Protein AF-A0A8S3CVS1-F1 (afdb_monomer)

Solvent-accessible surface area (backbone atoms only — not comparable to full-atom values): 12858 Å² total; per-residue (Å²): 130,65,73,95,36,37,48,69,73,61,44,51,56,53,47,55,49,27,74,74,75,31,77,58,47,58,55,33,50,54,48,28,56,49,59,76,42,38,70,71,45,70,75,47,91,48,69,68,63,34,53,52,46,60,51,54,54,34,52,65,59,80,60,60,67,61,44,51,45,38,37,70,57,71,46,62,90,61,81,51,70,67,58,54,51,53,52,50,53,52,51,50,52,54,51,50,52,54,51,49,40,53,49,53,48,49,52,57,40,53,54,51,51,51,57,46,53,54,58,48,65,75,54,88,63,101,60,97,62,68,41,82,55,39,60,34,75,47,77,89,56,31,31,42,36,37,34,20,39,98,55,34,19,39,37,30,43,31,35,66,88,78,71,44,76,44,79,49,96,53,78,39,88,36,21,56,65,43,54,44,63,80,53,95,49,36,38,39,37,36,27,67,82,53,43,51,45,63,38,37,67,84,72,76,44,76,82,77,78,93,72,79,80,97,75,90,80,75,75,58,55,85,111

InterPro domains:
  IPR000195 Rab-GAP-TBC domain [PF00566] (1-42)
  IPR000195 Rab-GAP-TBC domain [PS50086] (1-22)
  IPR035969 Rab-GAP-TBC domain superfamily [SSF47923] (2-75)
  IPR050302 Rab GTPase-activating TBC domain-containing protein [PTHR47219] (1-73)

Secondary structure (DSSP, 8-state):
--TTTS-HHHHHHHHHHHHHH-THHHHHHHHHHHHHTHHHHHT---HHHHHHHHHHHHHT---HHHHHHIIIIITPSPPPHHHHHHHHHHHHHHHHHHHHHHHHHHHHHHHHHHHHHHHHHTS---S---EEEEEEEETTTEEEEEEE-SS-EEEEEEETTTTEEEEEEEEESS-EEEEEEEETTEEEEEETTSPEEEEETTT-S-----SSSS-S-------

Mean predicted aligned error: 15.97 Å

Organism: NCBI:txid392030

Structure (mmCIF, N/CA/C/O backbone):
data_AF-A0A8S3CVS1-F1
#
_entry.id   AF-A0A8S3CVS1-F1
#
loop_
_atom_site.group_PDB
_atom_site.id
_atom_site.type_symbol
_atom_site.label_atom_id
_atom_site.label_alt_id
_atom_site.label_comp_id
_atom_site.label_asym_id
_atom_site.label_entity_id
_atom_site.label_seq_id
_atom_site.pdbx_PDB_ins_code
_atom_site.Cartn_x
_atom_site.Cartn_y
_atom_site.Cartn_z
_atom_site.occupancy
_atom_site.B_iso_or_equiv
_atom_site.auth_seq_id
_atom_site.auth_comp_id
_atom_site.auth_asym_id
_atom_site.auth_atom_id
_atom_site.pdbx_PDB_model_num
ATOM 1 N N . ILE A 1 1 ? -17.791 -3.947 10.674 1.00 73.62 1 ILE A N 1
ATOM 2 C CA . ILE A 1 1 ? -16.409 -3.715 11.175 1.00 73.62 1 ILE A CA 1
ATOM 3 C C . ILE A 1 1 ? -16.352 -4.260 12.603 1.00 73.62 1 ILE A C 1
ATOM 5 O O . ILE A 1 1 ? -17.307 -4.009 13.324 1.00 73.62 1 ILE A O 1
ATOM 9 N N . PHE A 1 2 ? -15.324 -5.041 12.968 1.00 77.88 2 PHE A N 1
ATOM 10 C CA . PHE A 1 2 ? -15.162 -5.748 14.262 1.00 77.88 2 PHE A CA 1
ATOM 11 C C . PHE A 1 2 ? -16.157 -6.883 14.607 1.00 77.88 2 PHE A C 1
ATOM 13 O O . PHE A 1 2 ? -16.029 -7.493 15.666 1.00 77.88 2 PHE A O 1
ATOM 20 N N . ILE A 1 3 ? -17.099 -7.219 13.719 1.00 76.62 3 ILE A N 1
ATOM 21 C CA . ILE A 1 3 ? -18.220 -8.131 14.025 1.00 76.62 3 ILE A CA 1
ATOM 22 C C . ILE A 1 3 ? -17.788 -9.560 14.392 1.00 76.62 3 ILE A C 1
ATOM 24 O O . ILE A 1 3 ? -18.372 -10.159 15.283 1.00 76.62 3 ILE A O 1
ATOM 28 N N . ASP A 1 4 ? -16.715 -10.061 13.775 1.00 79.31 4 ASP A N 1
ATOM 29 C CA . ASP A 1 4 ? -16.215 -11.427 14.003 1.00 79.31 4 ASP A CA 1
ATOM 30 C C . ASP A 1 4 ? -15.130 -11.504 15.089 1.00 79.31 4 ASP A C 1
ATOM 32 O O . ASP A 1 4 ? -14.558 -12.568 15.341 1.00 79.31 4 ASP A O 1
ATOM 36 N N . THR A 1 5 ? -14.772 -10.359 15.677 1.00 80.06 5 THR A N 1
ATOM 37 C CA . THR A 1 5 ? -13.580 -10.240 16.526 1.00 80.06 5 THR A CA 1
ATOM 38 C C . THR A 1 5 ? -13.888 -9.973 17.985 1.00 80.06 5 THR A C 1
ATOM 40 O O . THR A 1 5 ? -13.137 -10.462 18.809 1.00 80.06 5 THR A O 1
ATOM 43 N N . VAL A 1 6 ? -14.947 -9.231 18.319 1.00 84.69 6 VAL A N 1
ATOM 44 C CA . VAL A 1 6 ? -15.284 -8.868 19.709 1.00 84.69 6 VAL A CA 1
ATOM 45 C C . VAL A 1 6 ? -16.696 -9.334 20.072 1.00 84.69 6 VAL A C 1
ATOM 47 O O . VAL A 1 6 ? -17.526 -9.470 19.170 1.00 84.69 6 VAL A O 1
ATOM 50 N N . PRO A 1 7 ? -16.998 -9.556 21.366 1.00 86.88 7 PRO A N 1
ATOM 51 C CA . PRO A 1 7 ? -18.349 -9.876 21.820 1.00 86.88 7 PRO A CA 1
ATOM 52 C C . PRO A 1 7 ? -19.386 -8.841 21.362 1.00 86.88 7 PRO A C 1
ATOM 54 O O . PRO A 1 7 ? -19.088 -7.649 21.251 1.00 86.88 7 PRO A O 1
ATOM 57 N N . PHE A 1 8 ? -20.621 -9.291 21.125 1.00 87.31 8 PHE A N 1
ATOM 58 C CA . PHE A 1 8 ? -21.687 -8.457 20.555 1.00 87.31 8 PHE A CA 1
ATOM 59 C C . PHE A 1 8 ? -21.999 -7.209 21.398 1.00 87.31 8 PHE A C 1
ATOM 61 O O . PHE A 1 8 ? -22.183 -6.124 20.852 1.00 87.31 8 PHE A O 1
ATOM 68 N N . GLU A 1 9 ? -21.987 -7.325 22.726 1.00 87.50 9 GLU A N 1
ATOM 69 C CA . GLU A 1 9 ? -22.219 -6.186 23.624 1.00 87.50 9 GLU A CA 1
ATOM 70 C C . GLU A 1 9 ? -21.136 -5.107 23.481 1.00 87.50 9 GLU A C 1
ATOM 72 O O . GLU A 1 9 ? -21.437 -3.917 23.366 1.00 87.50 9 GLU A O 1
ATOM 77 N N . THR A 1 10 ? -19.865 -5.514 23.421 1.00 88.06 10 THR A N 1
ATOM 78 C CA . THR A 1 10 ? -18.731 -4.608 23.194 1.00 88.06 10 THR A CA 1
ATOM 79 C C . THR A 1 10 ? -18.803 -3.974 21.809 1.00 88.06 10 THR A C 1
ATOM 81 O O . THR A 1 10 ? -18.526 -2.784 21.653 1.00 88.06 10 THR A O 1
ATOM 84 N N . LEU A 1 11 ? -19.197 -4.759 20.802 1.00 90.19 11 LEU A N 1
ATOM 85 C CA . LEU A 1 11 ? -19.363 -4.295 19.431 1.00 90.19 11 LEU A CA 1
ATOM 86 C C . LEU A 1 11 ? -20.365 -3.140 19.348 1.00 90.19 11 LEU A C 1
ATOM 88 O O . LEU A 1 11 ? -20.046 -2.125 18.729 1.00 90.19 11 LEU A O 1
ATOM 92 N N . LEU A 1 12 ? -21.536 -3.277 19.981 1.00 90.69 12 LEU A N 1
ATOM 93 C CA . LEU A 1 12 ? -22.570 -2.238 19.984 1.00 90.69 12 LEU A CA 1
ATOM 94 C C . LEU A 1 12 ? -22.058 -0.933 20.602 1.00 90.69 12 LEU A C 1
ATOM 96 O O . LEU A 1 12 ? -22.180 0.116 19.977 1.00 90.69 12 LEU A O 1
ATOM 100 N N . ARG A 1 13 ? -21.370 -0.996 21.751 1.00 90.00 13 ARG A N 1
ATOM 101 C CA . ARG A 1 13 ? -20.795 0.206 22.382 1.00 90.00 13 ARG A CA 1
ATOM 102 C C . ARG A 1 13 ? -19.745 0.888 21.496 1.00 90.00 13 ARG A C 1
ATOM 104 O O . ARG A 1 13 ? -19.703 2.113 21.402 1.00 90.00 13 ARG A O 1
ATOM 111 N N . ILE A 1 14 ? -18.892 0.110 20.821 1.00 91.25 14 ILE A N 1
ATOM 112 C CA . ILE A 1 14 ? -17.918 0.654 19.856 1.00 91.25 14 ILE A CA 1
ATOM 113 C C . ILE A 1 14 ? -18.647 1.338 18.694 1.00 91.25 14 ILE A C 1
ATOM 115 O O . ILE A 1 14 ? -18.205 2.388 18.217 1.00 91.25 14 ILE A O 1
ATOM 119 N N . TRP A 1 15 ? -19.744 0.744 18.224 1.00 92.50 15 TRP A N 1
ATOM 120 C CA . TRP A 1 15 ? -20.547 1.283 17.132 1.00 92.50 15 TRP A CA 1
ATOM 121 C C . TRP A 1 15 ? -21.256 2.579 17.515 1.00 92.50 15 TRP A C 1
ATOM 123 O O . TRP A 1 15 ? -21.230 3.506 16.710 1.00 92.50 15 TRP A O 1
ATOM 133 N N . ASP A 1 16 ? -21.780 2.697 18.733 1.00 93.69 16 ASP A N 1
ATOM 134 C CA . ASP A 1 16 ? -22.371 3.945 19.229 1.00 93.69 16 ASP A CA 1
ATOM 135 C C . ASP A 1 16 ? -21.350 5.091 19.183 1.00 93.69 16 ASP A C 1
ATOM 137 O O . ASP A 1 16 ? -21.608 6.158 18.617 1.00 93.69 16 ASP A O 1
ATOM 141 N N . CYS A 1 17 ? -20.129 4.846 19.672 1.00 92.06 17 CYS A N 1
ATOM 142 C CA . CYS A 1 17 ? -19.042 5.820 19.581 1.00 92.06 17 CYS A CA 1
ATOM 143 C C . CYS A 1 17 ? -18.648 6.118 18.125 1.00 92.06 17 CYS A C 1
ATOM 145 O O . CYS A 1 17 ? -18.385 7.269 17.774 1.00 92.06 17 CYS A O 1
ATOM 147 N N . PHE A 1 18 ? -18.590 5.097 17.267 1.00 92.56 18 PHE A N 1
ATOM 148 C CA . PHE A 1 18 ? -18.252 5.255 15.852 1.00 92.56 18 PHE A CA 1
ATOM 149 C C . PHE A 1 18 ? -19.292 6.089 15.096 1.00 92.56 18 PHE A C 1
ATOM 151 O O . PHE A 1 18 ? -18.906 6.922 14.276 1.00 92.56 18 PHE A O 1
ATOM 158 N N . LEU A 1 19 ? -20.583 5.907 15.373 1.00 92.00 19 LEU A N 1
ATOM 159 C CA . LEU A 1 19 ? -21.654 6.686 14.752 1.00 92.00 19 LEU A CA 1
ATOM 160 C C . LEU A 1 19 ? -21.631 8.152 15.208 1.00 92.00 19 LEU A C 1
ATOM 162 O O . LEU A 1 19 ? -21.907 9.037 14.400 1.00 92.00 19 LEU A O 1
ATOM 166 N N . LEU A 1 20 ? -21.236 8.417 16.457 1.00 91.25 20 LEU A N 1
ATOM 167 C CA . LEU A 1 20 ? -21.134 9.772 17.004 1.00 91.25 20 LEU A CA 1
ATOM 168 C C . LEU A 1 20 ? -19.880 10.528 16.524 1.00 91.25 20 LEU A C 1
ATOM 170 O O . LEU A 1 20 ? -19.964 11.656 16.041 1.00 91.25 20 LEU A O 1
ATOM 174 N N . GLU A 1 21 ? -18.695 9.931 16.668 1.00 88.00 21 GLU A N 1
ATOM 175 C CA . GLU A 1 21 ? -17.409 10.605 16.424 1.00 88.00 21 GLU A CA 1
ATOM 176 C C . GLU A 1 21 ? -16.785 10.301 15.047 1.00 88.00 21 GLU A C 1
ATOM 178 O O . GLU A 1 21 ? -15.870 11.009 14.598 1.00 88.00 21 GLU A O 1
ATOM 183 N N . GLY A 1 22 ? -17.254 9.250 14.370 1.00 89.25 22 GLY A N 1
ATOM 184 C CA . GLY A 1 22 ? -16.800 8.805 13.055 1.00 89.25 22 GLY A CA 1
ATOM 185 C C . GLY A 1 22 ? -15.651 7.787 13.070 1.00 89.25 22 GLY A C 1
ATOM 186 O O . GLY A 1 22 ? -15.278 7.194 14.081 1.00 89.25 22 GLY A O 1
ATOM 187 N N . SER A 1 23 ? -15.027 7.601 11.903 1.00 88.81 23 SER A N 1
ATOM 188 C CA . SER A 1 23 ? -14.057 6.523 11.630 1.00 88.81 23 SER A CA 1
ATOM 189 C C . SER A 1 23 ? -12.775 6.533 12.460 1.00 88.81 23 SER A C 1
ATOM 191 O O . SER A 1 23 ? -12.143 5.486 12.592 1.00 88.81 23 SER A O 1
ATOM 193 N N . LYS A 1 24 ? -12.403 7.663 13.074 1.00 89.44 24 LYS A N 1
ATOM 194 C CA . LYS A 1 24 ? -11.247 7.739 13.986 1.00 89.44 24 LYS A CA 1
ATOM 195 C C . LYS A 1 24 ? -11.392 6.808 15.198 1.00 89.44 24 LYS A C 1
ATOM 197 O O . LYS A 1 24 ? -10.391 6.316 15.709 1.00 89.44 24 LYS A O 1
ATOM 202 N N . VAL A 1 25 ? -12.628 6.534 15.621 1.00 91.19 25 VAL A N 1
ATOM 203 C CA . VAL A 1 25 ? -12.937 5.668 16.766 1.00 91.19 25 VAL A CA 1
ATOM 204 C C . VAL A 1 25 ? -12.482 4.234 16.523 1.00 91.19 25 VAL A C 1
ATOM 206 O O . VAL A 1 25 ? -11.922 3.604 17.413 1.00 91.19 25 VAL A O 1
ATOM 209 N N . LEU A 1 26 ? -12.625 3.740 15.293 1.00 90.56 26 LEU A N 1
ATOM 210 C CA . LEU A 1 26 ? -12.199 2.387 14.936 1.00 90.56 26 LEU A CA 1
ATOM 211 C C . LEU A 1 26 ? -10.687 2.210 15.109 1.00 90.56 26 LEU A C 1
ATOM 213 O O . LEU A 1 26 ? -10.238 1.178 15.599 1.00 90.56 26 LEU A O 1
ATOM 217 N N . PHE A 1 27 ? -9.905 3.234 14.753 1.00 90.19 27 PHE A N 1
ATOM 218 C CA . PHE A 1 27 ? -8.457 3.228 14.959 1.00 90.19 27 PHE A CA 1
ATOM 219 C C . PHE A 1 27 ? -8.086 3.324 16.441 1.00 90.19 27 PHE A C 1
ATOM 221 O O . PHE A 1 27 ? -7.145 2.651 16.856 1.00 90.19 27 PHE A O 1
ATOM 228 N N . ARG A 1 28 ? -8.822 4.118 17.237 1.00 91.00 28 ARG A N 1
ATOM 229 C CA . ARG A 1 28 ? -8.620 4.188 18.694 1.00 91.00 28 ARG A CA 1
ATOM 230 C C . ARG A 1 28 ? -8.785 2.815 19.328 1.00 91.00 28 ARG A C 1
ATOM 232 O O . ARG A 1 28 ? -7.854 2.334 19.956 1.00 91.00 28 ARG A O 1
ATOM 239 N N . PHE A 1 29 ? -9.920 2.158 19.095 1.00 91.00 29 PHE A N 1
ATOM 240 C CA . PHE A 1 29 ? -10.182 0.841 19.675 1.00 91.00 29 PHE A CA 1
ATOM 241 C C . PHE A 1 29 ? -9.227 -0.237 19.162 1.00 91.00 29 PHE A C 1
ATOM 243 O O . PHE A 1 29 ? -8.761 -1.050 19.956 1.00 91.00 29 PHE A O 1
ATOM 250 N N . ALA A 1 30 ? -8.867 -0.217 17.873 1.00 90.69 30 ALA A N 1
ATOM 251 C CA . ALA A 1 30 ? -7.839 -1.115 17.346 1.00 90.69 30 ALA A CA 1
ATOM 252 C C . ALA A 1 30 ? -6.511 -0.964 18.105 1.00 90.69 30 ALA A C 1
ATOM 254 O O . ALA A 1 30 ? -5.884 -1.958 18.466 1.00 90.69 30 ALA A O 1
ATOM 255 N N . LEU A 1 31 ? -6.091 0.277 18.367 1.00 91.19 31 LEU A N 1
ATOM 256 C CA . LEU A 1 31 ? -4.849 0.559 19.075 1.00 91.19 31 LEU A CA 1
ATOM 257 C C . LEU A 1 31 ? -4.937 0.178 20.556 1.00 91.19 31 LEU A C 1
ATOM 259 O O . LEU A 1 31 ? -4.002 -0.427 21.070 1.00 91.19 31 LEU A O 1
ATOM 263 N N . SER A 1 32 ? -6.062 0.445 21.222 1.00 91.44 32 SER A N 1
ATOM 264 C CA . SER A 1 32 ? -6.284 0.026 22.610 1.00 91.44 32 SER A CA 1
ATOM 265 C C . SER A 1 32 ? -6.189 -1.489 22.772 1.00 91.44 32 SER A C 1
ATOM 267 O O . SER A 1 32 ? -5.504 -1.965 23.671 1.00 91.44 32 SER A O 1
ATOM 269 N N . ILE A 1 33 ? -6.796 -2.259 21.861 1.00 88.94 33 ILE A N 1
ATOM 270 C CA . ILE A 1 33 ? -6.693 -3.727 21.841 1.00 88.94 33 ILE A CA 1
ATOM 271 C C . ILE A 1 33 ? -5.230 -4.175 21.726 1.00 88.94 33 ILE A C 1
ATOM 273 O O . ILE A 1 33 ? -4.813 -5.120 22.400 1.00 88.94 33 ILE A O 1
ATOM 277 N N . LEU A 1 34 ? -4.439 -3.513 20.876 1.00 89.50 34 LEU A N 1
ATOM 278 C CA . LEU A 1 34 ? -3.017 -3.822 20.720 1.00 89.50 34 LEU A CA 1
ATOM 279 C C . LEU A 1 34 ? -2.209 -3.469 21.972 1.00 89.50 34 LEU A C 1
ATOM 281 O O . LEU A 1 34 ? -1.308 -4.219 22.333 1.00 89.50 34 LEU A O 1
ATOM 285 N N . ILE A 1 35 ? -2.536 -2.361 22.640 1.00 89.56 35 ILE A N 1
ATOM 286 C CA . ILE A 1 35 ? -1.871 -1.928 23.874 1.00 89.56 35 ILE A CA 1
ATOM 287 C C . ILE A 1 35 ? -2.144 -2.913 25.010 1.00 89.56 35 ILE A C 1
ATOM 289 O O . ILE A 1 35 ? -1.196 -3.343 25.662 1.00 89.56 35 ILE A O 1
ATOM 293 N N . ILE A 1 36 ? -3.400 -3.331 25.195 1.00 87.94 36 ILE A N 1
ATOM 294 C CA . ILE A 1 36 ? -3.784 -4.322 26.215 1.00 87.94 36 ILE A CA 1
ATOM 295 C C . ILE A 1 36 ? -2.995 -5.623 26.032 1.00 87.94 36 ILE A C 1
ATOM 297 O O . ILE A 1 36 ? -2.529 -6.220 26.996 1.00 87.94 36 ILE A O 1
ATOM 301 N N . ASN A 1 37 ? -2.802 -6.050 24.784 1.00 87.19 37 ASN A N 1
ATOM 302 C CA . ASN A 1 37 ? -2.125 -7.306 24.468 1.00 87.19 37 ASN A CA 1
ATOM 303 C C . ASN A 1 37 ? -0.622 -7.153 24.207 1.00 87.19 37 ASN A C 1
ATOM 305 O O . ASN A 1 37 ? 0.018 -8.114 23.777 1.00 87.19 37 ASN A O 1
ATOM 309 N N . ARG A 1 38 ? -0.047 -5.969 24.441 1.00 88.94 38 ARG A N 1
ATOM 310 C CA . ARG A 1 38 ? 1.317 -5.626 24.024 1.00 88.94 38 ARG A CA 1
ATOM 311 C C . ARG A 1 38 ? 2.352 -6.622 24.528 1.00 88.94 38 ARG A C 1
ATOM 313 O O . ARG A 1 38 ? 3.148 -7.110 23.733 1.00 88.94 38 ARG A O 1
ATOM 320 N N . GLU A 1 39 ? 2.344 -6.927 25.822 1.00 88.38 39 GLU A N 1
ATOM 321 C CA . GLU A 1 39 ? 3.330 -7.831 26.428 1.00 88.38 39 GLU A CA 1
ATOM 322 C C . GLU A 1 39 ? 3.248 -9.229 25.826 1.00 88.38 39 GLU A C 1
ATOM 324 O O . GLU A 1 39 ? 4.253 -9.802 25.417 1.00 88.38 39 GLU A O 1
ATOM 329 N N . SER A 1 40 ? 2.028 -9.737 25.675 1.00 85.62 40 SER A N 1
ATOM 330 C CA . SER A 1 40 ? 1.787 -11.039 25.072 1.00 85.62 40 SER A CA 1
ATOM 331 C C . SER A 1 40 ? 2.206 -11.062 23.595 1.00 85.62 40 SER A C 1
ATOM 333 O O . SER A 1 40 ? 2.599 -12.099 23.076 1.00 85.62 40 SER A O 1
ATOM 335 N N . ILE A 1 41 ? 2.071 -9.957 22.851 1.00 88.19 41 ILE A N 1
ATOM 336 C CA . ILE A 1 41 ? 2.484 -9.898 21.436 1.00 88.19 41 ILE A CA 1
ATOM 337 C C . ILE A 1 41 ? 4.012 -9.877 21.338 1.00 88.19 41 ILE A C 1
ATOM 339 O O . ILE A 1 41 ? 4.576 -10.559 20.488 1.00 88.19 41 ILE A O 1
ATOM 343 N N . LEU A 1 42 ? 4.679 -9.132 22.225 1.00 89.00 42 LEU A N 1
ATOM 344 C CA . LEU A 1 42 ? 6.136 -8.990 22.242 1.00 89.00 42 LEU A CA 1
ATOM 345 C C . LEU A 1 42 ? 6.874 -10.284 22.601 1.00 89.00 42 LEU A C 1
ATOM 347 O O . LEU A 1 42 ? 8.024 -10.449 22.204 1.00 89.00 42 LEU A O 1
ATOM 351 N N . THR A 1 43 ? 6.238 -11.211 23.319 1.00 90.44 43 THR A N 1
ATOM 352 C CA . THR A 1 43 ? 6.840 -12.518 23.627 1.00 90.44 43 THR A CA 1
ATOM 353 C C . THR A 1 43 ? 6.859 -13.474 22.434 1.00 90.44 43 THR A C 1
ATOM 355 O O . THR A 1 43 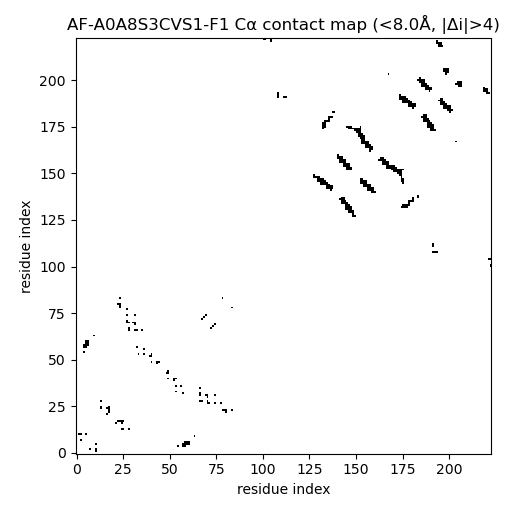? 7.537 -14.500 22.487 1.00 90.44 43 THR A O 1
ATOM 358 N N . LYS A 1 44 ? 6.151 -13.165 21.340 1.00 88.38 44 LYS A N 1
ATOM 359 C CA . LYS A 1 44 ? 6.078 -14.017 20.149 1.00 88.38 44 LYS A CA 1
ATOM 360 C C . LYS A 1 44 ? 7.044 -13.556 19.063 1.00 88.38 44 LYS A C 1
ATOM 362 O O . LYS A 1 44 ? 7.048 -12.396 18.675 1.00 88.38 44 LYS A O 1
ATOM 367 N N . SER A 1 45 ? 7.811 -14.495 18.510 1.00 85.38 45 SER A N 1
ATOM 368 C CA . SER A 1 45 ? 8.749 -14.238 17.407 1.00 85.38 45 SER A CA 1
ATOM 369 C C . SER A 1 45 ? 8.122 -14.399 16.017 1.00 85.38 45 SER A C 1
ATOM 371 O O . SER A 1 45 ? 8.566 -13.766 15.062 1.00 85.38 45 SER A O 1
ATOM 373 N N . ASP A 1 46 ? 7.082 -15.226 15.891 1.00 91.19 46 ASP A N 1
ATOM 374 C CA . ASP A 1 46 ? 6.471 -15.572 14.608 1.00 91.19 46 ASP A CA 1
ATOM 375 C C . ASP A 1 46 ? 5.195 -14.762 14.308 1.00 91.19 46 ASP A C 1
ATOM 377 O O . ASP A 1 46 ? 4.305 -14.598 15.147 1.00 91.19 46 ASP A O 1
ATOM 381 N N . THR A 1 47 ? 5.086 -14.296 13.062 1.00 88.81 47 THR A N 1
ATOM 382 C CA . THR A 1 47 ? 3.974 -13.481 12.549 1.00 88.81 47 THR A CA 1
ATOM 383 C C . THR A 1 47 ? 2.627 -14.194 12.597 1.00 88.81 47 THR A C 1
ATOM 385 O O . THR A 1 47 ? 1.620 -13.573 12.947 1.00 88.81 47 THR A O 1
ATOM 388 N N . ILE A 1 48 ? 2.592 -15.499 12.313 1.00 91.31 48 ILE A N 1
ATOM 389 C CA . ILE A 1 48 ? 1.353 -16.288 12.348 1.00 91.31 48 ILE A CA 1
ATOM 390 C C . ILE A 1 48 ? 0.878 -16.404 13.797 1.00 91.31 48 ILE A C 1
ATOM 392 O O . ILE A 1 48 ? -0.291 -16.155 14.111 1.00 91.31 48 ILE A O 1
ATOM 396 N N . SER A 1 49 ? 1.810 -16.712 14.696 1.00 88.62 49 SER A N 1
ATOM 397 C CA . SER A 1 49 ? 1.559 -16.831 16.131 1.00 88.62 49 SER A CA 1
ATOM 398 C C . SER A 1 49 ? 1.099 -15.512 16.769 1.00 88.62 49 SER A C 1
ATOM 400 O O . SER A 1 49 ? 0.195 -15.529 17.616 1.00 88.62 49 SER A O 1
ATOM 402 N N . MET A 1 50 ? 1.680 -14.377 16.358 1.00 88.81 50 MET A N 1
ATOM 403 C CA . MET A 1 50 ? 1.253 -13.030 16.762 1.00 88.81 50 MET A CA 1
ATOM 404 C C . MET A 1 50 ? -0.180 -12.738 16.301 1.00 88.81 50 MET A C 1
ATOM 406 O O . MET A 1 50 ? -1.031 -12.362 17.107 1.00 88.81 50 MET A O 1
ATOM 410 N N . MET A 1 51 ? -0.475 -12.975 15.018 1.00 87.44 51 MET A N 1
ATOM 411 C CA . MET A 1 51 ? -1.800 -12.737 14.437 1.00 87.44 51 MET A CA 1
ATOM 412 C C . MET A 1 51 ? -2.886 -13.571 15.128 1.00 87.44 51 MET A C 1
ATOM 414 O O . MET A 1 51 ? -3.971 -13.064 15.415 1.00 87.44 51 MET A O 1
ATOM 418 N N . LYS A 1 52 ? -2.596 -14.847 15.412 1.00 87.56 52 LYS A N 1
ATOM 419 C CA . LYS A 1 52 ? -3.517 -15.737 16.128 1.00 87.56 52 LYS A CA 1
ATOM 420 C C . LYS A 1 52 ? -3.828 -15.201 17.522 1.00 87.56 52 LYS A C 1
ATOM 422 O O . LYS A 1 52 ? -4.989 -15.142 17.901 1.00 87.56 52 LYS A O 1
ATOM 427 N N . GLN A 1 53 ? -2.814 -14.722 18.239 1.00 86.44 53 GLN A N 1
ATOM 428 C CA . GLN A 1 53 ? -3.022 -14.152 19.565 1.00 86.44 53 GLN A CA 1
ATOM 429 C C . GLN A 1 53 ? -3.934 -12.938 19.559 1.00 86.44 53 GLN A C 1
ATOM 431 O O . GLN A 1 53 ? -4.840 -12.859 20.371 1.00 86.44 53 GLN A O 1
ATOM 436 N N . ILE A 1 54 ? -3.704 -12.000 18.638 1.00 87.06 54 ILE A N 1
ATOM 437 C CA . ILE A 1 54 ? -4.516 -10.785 18.546 1.00 87.06 54 ILE A CA 1
ATOM 438 C C . ILE A 1 54 ? -5.985 -11.163 18.299 1.00 87.06 54 ILE A C 1
ATOM 440 O O . ILE A 1 54 ? -6.892 -10.572 18.885 1.00 87.06 54 ILE A O 1
ATOM 444 N N . LYS A 1 55 ? -6.230 -12.189 17.474 1.00 85.62 55 LYS A N 1
ATOM 445 C CA . LYS A 1 55 ? -7.579 -12.720 17.228 1.00 85.62 55 LYS A CA 1
ATOM 446 C C . LYS A 1 55 ? -8.186 -13.399 18.457 1.00 85.62 55 LYS A C 1
ATOM 448 O O . LYS A 1 55 ? -9.364 -13.202 18.728 1.00 85.62 55 LYS A O 1
ATOM 453 N N . ASP A 1 56 ? -7.411 -14.180 19.197 1.00 83.69 56 ASP A N 1
ATOM 454 C CA . ASP A 1 56 ? -7.911 -14.890 20.379 1.00 83.69 56 ASP A CA 1
ATOM 455 C C . ASP A 1 56 ? -8.193 -13.912 21.536 1.00 83.69 56 ASP A C 1
ATOM 457 O O . ASP A 1 56 ? -9.235 -13.994 22.187 1.00 83.69 56 ASP A O 1
ATOM 461 N N . SER A 1 57 ? -7.324 -12.918 21.729 1.00 78.94 57 SER A N 1
ATOM 462 C CA . SER A 1 57 ? -7.482 -11.867 22.737 1.00 78.94 57 SER A CA 1
ATOM 463 C C . SER A 1 57 ? -8.676 -10.949 22.482 1.00 78.94 57 SER A C 1
ATOM 465 O O . SER A 1 57 ? -9.259 -10.425 23.425 1.00 78.94 57 SER A O 1
ATOM 467 N N . THR A 1 58 ? -9.046 -10.726 21.219 1.00 82.19 58 THR A N 1
ATOM 468 C CA . THR A 1 58 ? -10.223 -9.907 20.890 1.00 82.19 58 THR A CA 1
ATOM 469 C C . THR A 1 58 ? -11.530 -10.639 21.164 1.00 82.19 58 THR A C 1
ATOM 471 O O . THR A 1 58 ? -12.484 -10.016 21.627 1.00 82.19 58 THR A O 1
ATOM 474 N N . LYS A 1 59 ? -11.571 -11.960 20.959 1.00 79.31 59 LYS A N 1
ATOM 475 C CA . LYS A 1 59 ? -12.769 -12.771 21.229 1.00 79.31 59 LYS A CA 1
ATOM 476 C C . LYS A 1 59 ? -13.070 -12.886 22.718 1.00 79.31 59 LYS A C 1
ATOM 478 O O . LYS A 1 59 ? -14.229 -12.844 23.111 1.0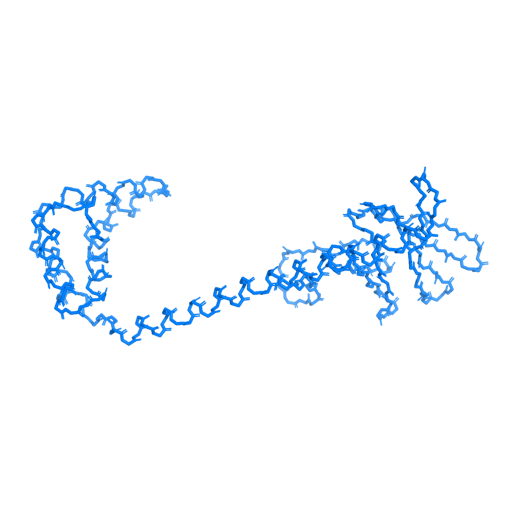0 79.31 59 LYS A O 1
ATOM 483 N N . ASN A 1 60 ? -12.023 -12.987 23.532 1.00 70.19 60 ASN A N 1
ATOM 484 C CA . ASN A 1 60 ? -12.118 -13.115 24.984 1.00 70.19 60 ASN A CA 1
ATOM 485 C C . ASN A 1 60 ? -11.948 -11.762 25.687 1.00 70.19 60 ASN A C 1
ATOM 487 O O . ASN A 1 60 ? -11.304 -11.682 26.734 1.00 70.19 60 ASN A O 1
ATOM 491 N N . LEU A 1 61 ? -12.467 -10.681 25.101 1.00 72.62 61 LEU A N 1
ATOM 492 C CA . LEU A 1 61 ? -12.322 -9.348 25.675 1.00 72.62 61 LEU A CA 1
ATOM 493 C C . LEU A 1 61 ? -13.241 -9.192 26.899 1.00 72.62 61 LEU A C 1
ATOM 495 O O . LEU A 1 61 ? -14.384 -8.762 26.783 1.00 72.62 61 LEU A O 1
ATOM 499 N N . ILE A 1 62 ? -12.737 -9.593 28.066 1.00 62.31 62 ILE A N 1
ATOM 500 C CA . ILE A 1 62 ? -13.493 -9.609 29.329 1.00 62.31 62 ILE A CA 1
ATOM 501 C C . ILE A 1 62 ? -13.591 -8.201 29.938 1.00 62.31 62 ILE A C 1
ATOM 503 O O . ILE A 1 62 ? -14.588 -7.872 30.573 1.00 62.31 62 ILE A O 1
ATOM 507 N N . ASP A 1 63 ? -12.588 -7.348 29.712 1.00 79.00 63 ASP A N 1
ATOM 508 C CA . ASP A 1 63 ? -12.490 -6.032 30.350 1.00 79.00 63 ASP A CA 1
ATOM 509 C C . ASP A 1 63 ? -12.798 -4.886 29.372 1.00 79.00 63 ASP A C 1
ATOM 511 O O . ASP A 1 63 ? -11.917 -4.229 28.806 1.00 79.00 63 ASP A O 1
ATOM 515 N N . VAL A 1 64 ? -14.095 -4.683 29.134 1.00 83.81 64 VAL A N 1
ATOM 516 C CA . VAL A 1 64 ? -14.607 -3.603 28.278 1.00 83.81 64 VAL A CA 1
ATOM 517 C C . VAL A 1 64 ? -14.312 -2.230 28.887 1.00 83.81 64 VAL A C 1
ATOM 519 O O . VAL A 1 64 ? -13.977 -1.303 28.157 1.00 83.81 64 VAL A O 1
ATOM 522 N N . GLU A 1 65 ? -14.384 -2.084 30.207 1.00 86.31 65 GLU A N 1
ATOM 523 C CA . GLU A 1 65 ? -14.183 -0.790 30.868 1.00 86.31 65 GLU A CA 1
ATOM 524 C C . GLU A 1 65 ? -12.734 -0.306 30.713 1.00 86.31 65 GLU A C 1
ATOM 526 O O . GLU A 1 65 ? -12.494 0.840 30.320 1.00 86.31 65 GLU A O 1
ATOM 531 N N . ASN A 1 66 ? -11.754 -1.197 30.893 1.00 88.56 66 ASN A N 1
ATOM 532 C CA . ASN A 1 66 ? -10.352 -0.868 30.640 1.00 88.56 66 ASN A CA 1
ATOM 533 C C . ASN A 1 66 ? -10.079 -0.558 29.158 1.00 88.56 66 ASN A C 1
ATOM 535 O O . ASN A 1 66 ? -9.315 0.357 28.843 1.00 88.56 66 ASN A O 1
ATOM 539 N N . LEU A 1 67 ? -10.750 -1.251 28.226 1.00 89.31 67 LEU A N 1
ATOM 540 C CA . LEU A 1 67 ? -10.652 -0.932 26.798 1.00 89.31 67 LEU A CA 1
ATOM 541 C C . LEU A 1 67 ? -11.068 0.518 26.513 1.00 89.31 67 LEU A C 1
ATOM 543 O O . LEU A 1 67 ? -10.366 1.227 25.784 1.00 89.31 67 LEU A O 1
ATOM 547 N N . PHE A 1 68 ? -12.198 0.957 27.069 1.00 90.31 68 PHE A N 1
ATOM 548 C CA . PHE A 1 68 ? -12.711 2.313 26.874 1.00 90.31 68 PHE A CA 1
ATOM 549 C C . PHE A 1 68 ? -11.823 3.359 27.545 1.00 90.31 68 PHE A C 1
ATOM 551 O O . PHE A 1 68 ? -11.541 4.393 26.933 1.00 90.31 68 PHE A O 1
ATOM 558 N N . LYS A 1 69 ? -11.311 3.058 28.742 1.00 91.81 69 LYS A N 1
ATOM 559 C CA . LYS A 1 69 ? -10.350 3.911 29.442 1.00 91.81 69 LYS A CA 1
ATOM 560 C C . LYS A 1 69 ? -9.112 4.175 28.584 1.00 91.81 69 LYS A C 1
ATOM 562 O O . LYS A 1 69 ? -8.816 5.327 28.272 1.00 91.81 69 LYS A O 1
ATOM 567 N N . ILE A 1 70 ? -8.466 3.125 28.078 1.00 90.56 70 ILE A N 1
ATOM 568 C CA . ILE A 1 70 ? -7.288 3.271 27.210 1.00 90.56 70 ILE A CA 1
ATOM 569 C C . ILE A 1 70 ? -7.656 4.017 25.916 1.00 90.56 70 ILE A C 1
ATOM 571 O O . ILE A 1 70 ? -6.922 4.894 25.456 1.00 90.56 70 ILE A O 1
ATOM 575 N N . ALA A 1 71 ? -8.820 3.710 25.327 1.00 90.44 71 ALA A N 1
ATOM 576 C CA . ALA A 1 71 ? -9.277 4.317 24.074 1.00 90.44 71 ALA A CA 1
ATOM 577 C C . ALA A 1 71 ? -9.503 5.831 24.160 1.00 90.44 71 ALA A C 1
ATOM 579 O O . ALA A 1 71 ? -9.184 6.557 23.207 1.00 90.44 71 ALA A O 1
ATOM 580 N N . PHE A 1 72 ? -10.067 6.315 25.266 1.00 89.06 72 PHE A N 1
ATOM 581 C CA . PHE A 1 72 ? -10.499 7.706 25.402 1.00 89.06 72 PHE A CA 1
ATOM 582 C C . PHE A 1 72 ? -9.635 8.549 26.335 1.00 89.06 72 PHE A C 1
ATOM 584 O O . PHE A 1 72 ? -9.608 9.767 26.147 1.00 89.06 72 PHE A O 1
ATOM 591 N N . GLU A 1 73 ? -8.918 7.957 27.283 1.00 88.94 73 GLU A N 1
ATOM 592 C CA . GLU A 1 73 ? -8.072 8.669 28.245 1.00 88.94 73 GLU A CA 1
ATOM 593 C C . GLU A 1 73 ? -6.596 8.554 27.862 1.00 88.94 73 GLU A C 1
ATOM 595 O O . GLU A 1 73 ? -5.995 9.566 27.496 1.00 88.94 73 GLU A O 1
ATOM 600 N N . ASP A 1 74 ? -6.047 7.338 27.835 1.00 87.81 74 ASP A N 1
ATOM 601 C CA . ASP A 1 74 ? -4.596 7.119 27.705 1.00 87.81 74 ASP A CA 1
ATOM 602 C C . ASP A 1 74 ? -4.050 7.449 26.308 1.00 87.81 74 ASP A C 1
ATOM 604 O O . ASP A 1 74 ? -2.900 7.851 26.146 1.00 87.81 74 ASP A O 1
ATOM 608 N N . LEU A 1 75 ? -4.881 7.318 25.272 1.00 86.06 75 LEU A N 1
ATOM 609 C CA . LEU A 1 75 ? -4.503 7.582 23.879 1.00 86.06 75 LEU A CA 1
ATOM 610 C C . LEU A 1 75 ? -4.601 9.060 23.457 1.00 86.06 75 LEU A C 1
ATOM 612 O O . LEU A 1 75 ? -4.556 9.364 22.261 1.00 86.06 75 LEU A O 1
ATOM 616 N N . LYS A 1 76 ? -4.776 10.002 24.393 1.00 83.38 76 LYS A N 1
ATOM 617 C CA . LYS A 1 76 ? -4.831 11.441 24.083 1.00 83.38 76 LYS A CA 1
ATOM 618 C C . LYS A 1 76 ? -3.421 12.067 24.053 1.00 83.38 76 LYS A C 1
ATOM 620 O O . LYS A 1 76 ? -2.658 11.859 24.988 1.00 83.38 76 LYS A O 1
ATOM 625 N N . PRO A 1 77 ? -3.094 12.911 23.050 1.00 81.38 77 PRO A N 1
ATOM 626 C CA . PRO A 1 77 ? -3.904 13.292 21.890 1.00 81.38 77 PRO A CA 1
ATOM 627 C C . PRO A 1 77 ? -3.886 12.224 20.781 1.00 81.38 77 PRO A C 1
ATOM 629 O O . PRO A 1 77 ? -2.838 11.728 20.382 1.00 81.38 77 PRO A O 1
ATOM 632 N N . PHE A 1 78 ? -5.064 11.922 20.228 1.00 83.44 78 PHE A N 1
ATOM 633 C CA . PHE A 1 78 ? -5.214 11.005 19.092 1.00 83.44 78 PHE A CA 1
ATOM 6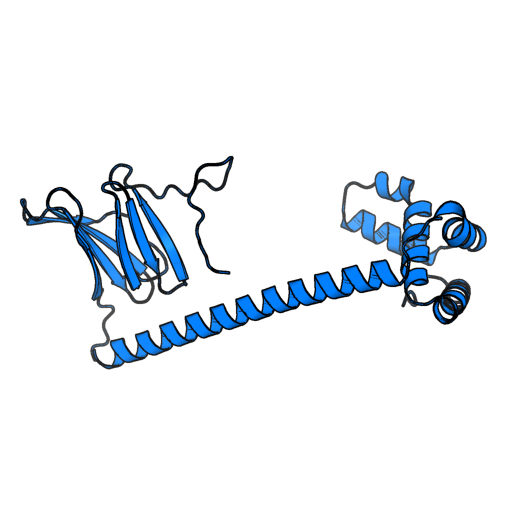34 C C . PHE A 1 78 ? -5.401 11.791 17.794 1.00 83.44 78 PHE A C 1
ATOM 636 O O . PHE A 1 78 ? -5.943 12.897 17.822 1.00 83.44 78 PHE A O 1
ATOM 643 N N . CYS A 1 79 ? -5.032 11.200 16.656 1.00 81.88 79 CYS A N 1
ATOM 644 C CA . CYS A 1 79 ? -5.139 11.859 15.357 1.00 81.88 79 CYS A CA 1
ATOM 645 C C . CYS A 1 79 ? -6.562 12.371 15.072 1.00 81.88 79 CYS A C 1
ATOM 647 O O . CYS A 1 79 ? -7.574 11.706 15.336 1.00 81.88 79 CYS A O 1
ATOM 649 N N . HIS A 1 80 ? -6.645 13.584 14.527 1.00 84.19 80 HIS A N 1
ATOM 650 C CA . HIS A 1 80 ? -7.920 14.166 14.152 1.00 84.19 80 HIS A CA 1
ATOM 651 C C . HIS A 1 80 ? -8.417 13.555 12.843 1.00 84.19 80 HIS A C 1
ATOM 653 O O . HIS A 1 80 ? -7.662 13.035 12.020 1.00 84.19 80 HIS A O 1
ATOM 659 N N . ARG A 1 81 ? -9.726 13.687 12.603 1.00 83.38 81 ARG A N 1
ATOM 660 C CA . ARG A 1 81 ? -10.360 13.237 11.356 1.00 83.38 81 ARG A CA 1
ATOM 661 C C . ARG A 1 81 ? -9.663 13.811 10.115 1.00 83.38 81 ARG A C 1
ATOM 663 O O . ARG A 1 81 ? -9.524 13.102 9.126 1.00 83.38 81 ARG A O 1
ATOM 670 N N . LYS A 1 82 ? -9.191 15.063 10.186 1.00 86.44 82 LYS A N 1
ATOM 671 C CA . LYS A 1 82 ? -8.450 15.726 9.102 1.00 86.44 82 LYS A CA 1
ATOM 672 C C . LYS A 1 82 ? -7.156 14.982 8.760 1.00 86.44 82 LYS A C 1
ATOM 674 O O . LYS A 1 82 ? -6.922 14.709 7.589 1.00 86.44 82 LYS A O 1
ATOM 679 N N . ASP A 1 83 ? -6.376 14.583 9.761 1.00 87.81 83 ASP A N 1
ATOM 680 C CA . ASP A 1 83 ? -5.095 13.894 9.560 1.00 87.81 83 ASP A CA 1
ATOM 681 C C . ASP A 1 83 ? -5.289 12.539 8.875 1.00 87.81 83 ASP A C 1
ATOM 683 O O . ASP A 1 83 ? -4.547 12.174 7.961 1.00 87.81 83 ASP A O 1
ATOM 687 N N . ILE A 1 84 ? -6.330 11.808 9.291 1.00 86.50 84 ILE A N 1
ATOM 688 C CA . ILE A 1 84 ? -6.708 10.527 8.686 1.00 86.50 84 ILE A CA 1
ATOM 689 C C . ILE A 1 84 ? -7.090 10.737 7.216 1.00 86.50 84 ILE A C 1
ATOM 691 O O . ILE A 1 84 ? -6.561 10.039 6.351 1.00 86.50 84 ILE A O 1
ATOM 695 N N . SER A 1 85 ? -7.945 11.722 6.916 1.00 87.94 85 SER A N 1
ATOM 696 C CA . SER A 1 85 ? -8.365 12.025 5.542 1.00 87.94 85 SER A CA 1
ATOM 697 C C . SER A 1 85 ? -7.194 12.432 4.646 1.00 87.94 85 SER A C 1
ATOM 699 O O . SER A 1 85 ? -7.108 11.973 3.508 1.00 87.94 85 SER A O 1
ATOM 701 N N . ILE A 1 86 ? -6.263 13.249 5.155 1.00 91.94 86 ILE A N 1
ATOM 702 C CA . ILE A 1 86 ? -5.063 13.669 4.415 1.00 91.94 86 ILE A CA 1
ATOM 703 C C . ILE A 1 86 ? -4.206 12.450 4.063 1.00 91.94 86 ILE A C 1
ATOM 705 O O . ILE A 1 86 ? -3.827 12.274 2.903 1.00 91.94 86 ILE A O 1
ATOM 709 N N . LYS A 1 87 ? -3.941 11.568 5.037 1.00 90.25 87 LYS A N 1
ATOM 710 C CA . LYS A 1 87 ? -3.183 10.335 4.788 1.00 90.25 87 LYS A CA 1
ATOM 711 C C . LYS A 1 87 ? -3.893 9.430 3.782 1.00 90.25 87 LYS A C 1
ATOM 713 O O . LYS A 1 87 ? -3.244 8.912 2.878 1.00 90.25 87 LYS A O 1
ATOM 718 N N . GLN A 1 88 ? -5.207 9.253 3.900 1.00 90.56 88 GLN A N 1
ATOM 719 C CA . GLN A 1 88 ? -5.982 8.437 2.961 1.00 90.56 88 GLN A CA 1
ATOM 720 C C . GLN A 1 88 ? -5.927 8.991 1.533 1.00 90.56 88 GLN A C 1
ATOM 722 O O . GLN A 1 88 ? -5.686 8.224 0.600 1.00 90.56 88 GLN A O 1
ATOM 727 N N . ALA A 1 89 ? -6.079 10.305 1.353 1.00 93.12 89 ALA A N 1
ATOM 728 C CA . ALA A 1 89 ? -5.985 10.949 0.044 1.00 93.12 89 ALA A CA 1
ATOM 729 C C . ALA A 1 89 ? -4.591 10.772 -0.578 1.00 93.12 89 ALA A C 1
ATOM 731 O O . ALA A 1 89 ? -4.477 10.396 -1.746 1.00 93.12 89 ALA A O 1
ATOM 732 N N . TYR A 1 90 ? -3.534 10.964 0.220 1.00 94.44 90 TYR A N 1
ATOM 733 C CA . TYR A 1 90 ? -2.154 10.744 -0.211 1.00 94.44 90 TYR A CA 1
ATOM 734 C C . TYR A 1 90 ? -1.928 9.306 -0.695 1.00 94.44 90 TYR A C 1
ATOM 736 O O . TYR A 1 90 ? -1.465 9.090 -1.817 1.00 94.44 90 TYR A O 1
ATOM 744 N N . TRP A 1 91 ? -2.288 8.313 0.124 1.00 91.56 91 TRP A N 1
ATOM 745 C CA . TRP A 1 91 ? -2.063 6.908 -0.215 1.00 91.56 91 TRP A CA 1
ATOM 746 C C . TRP A 1 91 ? -2.908 6.451 -1.399 1.00 91.56 91 TRP A C 1
ATOM 748 O O . TRP A 1 91 ? -2.408 5.710 -2.243 1.00 91.56 91 TRP A O 1
ATOM 758 N N . THR A 1 92 ? -4.147 6.930 -1.506 1.00 92.94 92 THR A N 1
ATOM 759 C CA . THR A 1 92 ? -5.016 6.638 -2.652 1.00 92.94 92 THR A CA 1
ATOM 760 C C . THR A 1 92 ? -4.388 7.154 -3.939 1.00 92.94 92 THR A C 1
ATOM 762 O O . THR A 1 92 ? -4.229 6.380 -4.878 1.00 92.94 92 THR A O 1
ATOM 765 N N . LYS A 1 93 ? -3.930 8.414 -3.951 1.00 94.38 93 LYS A N 1
ATOM 766 C CA . LYS A 1 93 ? -3.241 9.005 -5.105 1.00 94.38 93 LYS A CA 1
ATOM 767 C C . LYS A 1 93 ? -1.976 8.225 -5.474 1.00 94.38 93 LYS A C 1
ATOM 769 O O . LYS A 1 93 ? -1.756 7.884 -6.631 1.00 94.38 93 LYS A O 1
ATOM 774 N N . MET A 1 94 ? -1.155 7.880 -4.485 1.00 94.56 94 MET A N 1
ATOM 775 C CA . MET A 1 94 ? 0.067 7.115 -4.734 1.00 94.56 94 MET A CA 1
ATOM 776 C C . MET A 1 94 ? -0.232 5.714 -5.303 1.00 94.56 94 MET A C 1
ATOM 778 O O . MET A 1 94 ? 0.496 5.225 -6.170 1.00 94.56 94 MET A O 1
ATOM 782 N N . LEU A 1 95 ? -1.292 5.050 -4.837 1.00 92.38 95 LEU A N 1
ATOM 783 C CA . LEU A 1 95 ? -1.721 3.756 -5.372 1.00 92.38 95 LEU A CA 1
ATOM 784 C C . LEU A 1 95 ? -2.252 3.886 -6.802 1.00 92.38 95 LEU A C 1
ATOM 786 O O . LEU A 1 95 ? -1.862 3.084 -7.652 1.00 92.38 95 LEU A O 1
ATOM 790 N N . THR A 1 96 ? -3.076 4.898 -7.090 1.00 92.88 96 THR A N 1
ATOM 791 C CA . THR A 1 96 ? -3.581 5.142 -8.448 1.00 92.88 96 THR A CA 1
ATOM 792 C C . THR A 1 96 ? -2.447 5.441 -9.417 1.00 92.88 96 THR A C 1
ATOM 794 O O . THR A 1 96 ? -2.416 4.853 -10.494 1.00 92.88 96 THR A O 1
ATOM 797 N N . ASP A 1 97 ? -1.463 6.247 -9.014 1.00 90.25 97 ASP A N 1
ATOM 798 C CA . ASP A 1 97 ? -0.298 6.561 -9.845 1.00 90.25 97 ASP A CA 1
ATOM 799 C C . ASP A 1 97 ? 0.516 5.298 -10.161 1.00 90.25 97 ASP A C 1
ATOM 801 O O . ASP A 1 97 ? 0.922 5.080 -11.303 1.00 90.25 97 ASP A O 1
ATOM 805 N N . LYS A 1 98 ? 0.715 4.410 -9.177 1.00 81.31 98 LYS A N 1
ATOM 806 C CA . LYS A 1 98 ? 1.399 3.123 -9.395 1.00 81.31 98 LYS A CA 1
ATOM 807 C C . LYS A 1 98 ? 0.626 2.203 -10.340 1.00 81.31 98 LYS A C 1
ATOM 809 O O . LYS A 1 98 ? 1.239 1.519 -11.159 1.00 81.31 98 LYS A O 1
ATOM 814 N N . VAL A 1 99 ? -0.700 2.145 -10.223 1.00 84.62 99 VAL A N 1
ATOM 815 C CA . VAL A 1 99 ? -1.541 1.325 -11.111 1.00 84.62 99 VAL A CA 1
ATOM 816 C C . VAL A 1 99 ? -1.541 1.890 -12.531 1.00 84.62 99 VAL A C 1
ATOM 818 O O . VAL A 1 99 ? -1.364 1.128 -13.482 1.00 84.62 99 VAL A O 1
ATOM 821 N N . LEU A 1 100 ? -1.670 3.211 -12.675 1.00 87.56 100 LEU A N 1
ATOM 822 C CA . LEU A 1 100 ? -1.621 3.909 -13.958 1.00 87.56 100 LEU A CA 1
ATOM 823 C C . LEU A 1 100 ? -0.287 3.656 -14.665 1.00 87.56 100 LEU A C 1
ATOM 825 O O . LEU A 1 100 ? -0.287 3.237 -15.819 1.00 87.56 100 LEU A O 1
ATOM 829 N N . LYS A 1 101 ? 0.840 3.820 -13.960 1.00 77.06 101 LYS A N 1
ATOM 830 C CA . LYS A 1 101 ? 2.171 3.520 -14.506 1.00 77.06 101 LYS A CA 1
ATOM 831 C C . LYS A 1 101 ? 2.264 2.090 -15.023 1.00 77.06 101 LYS A C 1
ATOM 833 O O . LYS A 1 101 ? 2.623 1.890 -16.174 1.00 77.06 101 LYS A O 1
ATOM 838 N N . ARG A 1 102 ? 1.827 1.099 -14.235 1.00 72.25 102 ARG A N 1
ATOM 839 C CA . ARG A 1 102 ? 1.809 -0.308 -14.675 1.00 72.25 102 ARG A CA 1
ATOM 840 C C . ARG A 1 102 ? 0.950 -0.530 -15.920 1.00 72.25 102 ARG A C 1
ATOM 842 O O . ARG A 1 102 ? 1.317 -1.356 -16.751 1.00 72.25 102 ARG A O 1
ATOM 849 N N . ARG A 1 103 ? -0.188 0.160 -16.046 1.00 75.19 103 ARG A N 1
ATOM 850 C CA . ARG A 1 103 ? -1.057 0.064 -17.227 1.00 75.19 103 ARG A CA 1
ATOM 851 C C . ARG A 1 103 ? -0.388 0.669 -18.459 1.00 75.19 103 ARG A C 1
ATOM 853 O O . ARG A 1 103 ? -0.318 -0.004 -19.479 1.00 75.19 103 ARG A O 1
ATOM 860 N N . LEU A 1 104 ? 0.160 1.876 -18.339 1.00 75.81 104 LEU A N 1
ATOM 861 C CA . LEU A 1 104 ? 0.887 2.540 -19.422 1.00 75.81 104 LEU A CA 1
ATOM 862 C C . LEU A 1 104 ? 2.110 1.726 -19.861 1.00 75.81 104 LEU A C 1
ATOM 864 O O . LEU A 1 104 ? 2.335 1.567 -21.055 1.00 75.81 104 LEU A O 1
ATOM 868 N N . SER A 1 105 ? 2.856 1.136 -18.921 1.00 69.81 105 SER A N 1
ATOM 869 C CA . SER A 1 105 ? 3.970 0.235 -19.242 1.00 6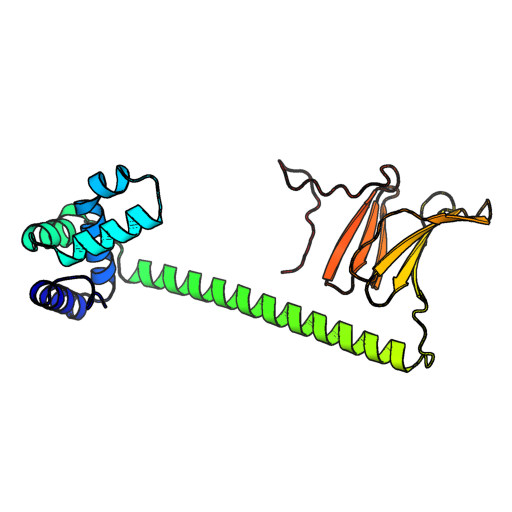9.81 105 SER A CA 1
ATOM 870 C C . SER A 1 105 ? 3.505 -1.009 -20.006 1.00 69.81 105 SER A C 1
ATOM 872 O O . SER A 1 105 ? 4.175 -1.423 -20.947 1.00 69.81 105 SER A O 1
ATOM 874 N N . LYS A 1 106 ? 2.353 -1.596 -19.646 1.00 69.69 106 LYS A N 1
ATOM 875 C CA . LYS A 1 106 ? 1.769 -2.737 -20.374 1.00 69.69 106 LYS A CA 1
ATOM 876 C C . LYS A 1 106 ? 1.308 -2.356 -21.778 1.00 69.69 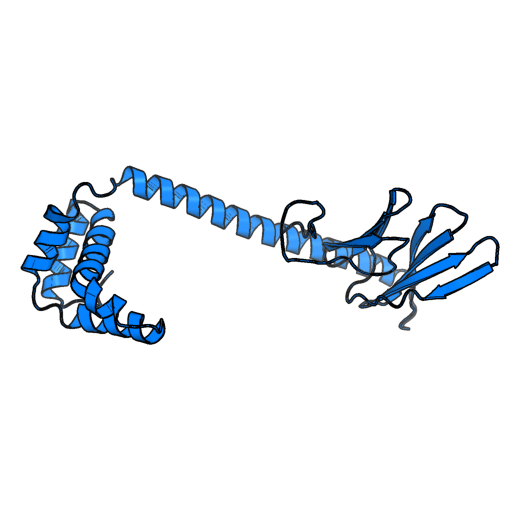106 LYS A C 1
ATOM 878 O O . LYS A 1 106 ? 1.588 -3.086 -22.719 1.00 69.69 106 LYS A O 1
ATOM 883 N N . GLU A 1 107 ? 0.635 -1.219 -21.929 1.00 71.69 107 GLU A N 1
ATOM 884 C CA . GLU A 1 107 ? 0.204 -0.714 -23.238 1.00 71.69 107 GLU A CA 1
ATOM 885 C C . GLU A 1 107 ? 1.413 -0.361 -24.119 1.00 71.69 107 GLU A C 1
ATOM 887 O O . GLU A 1 107 ? 1.427 -0.683 -25.302 1.00 71.69 107 GLU A O 1
ATOM 892 N N . GLY A 1 108 ? 2.465 0.231 -23.546 1.00 71.25 108 GLY A N 1
ATOM 893 C CA . GLY A 1 108 ? 3.726 0.491 -24.243 1.00 71.25 108 GLY A CA 1
ATOM 894 C C . GLY A 1 108 ? 4.490 -0.779 -24.626 1.00 71.25 108 GLY A C 1
ATOM 895 O O . GLY A 1 108 ? 5.181 -0.790 -25.638 1.00 71.25 108 GLY A O 1
ATOM 896 N N . PHE A 1 109 ? 4.375 -1.858 -23.850 1.00 65.75 109 PHE A N 1
ATOM 897 C CA . PHE A 1 109 ? 4.904 -3.170 -24.226 1.00 65.75 109 PHE A CA 1
ATOM 898 C C . PHE A 1 109 ? 4.087 -3.784 -25.373 1.00 65.75 109 PHE A C 1
ATOM 900 O O . PHE A 1 109 ? 4.647 -4.054 -26.424 1.00 65.75 109 PHE A O 1
ATOM 907 N N . SER A 1 110 ? 2.758 -3.843 -25.245 1.00 67.81 110 SER A N 1
ATOM 908 C CA . SER A 1 110 ? 1.872 -4.396 -26.280 1.00 67.81 110 SER A CA 1
ATOM 909 C C . SER A 1 110 ? 1.953 -3.647 -27.617 1.00 67.81 110 SER A C 1
ATOM 911 O O . SER A 1 110 ? 1.926 -4.277 -28.668 1.00 67.81 110 SER A O 1
ATOM 913 N N . LYS A 1 111 ? 2.110 -2.315 -27.606 1.00 71.31 111 LYS A N 1
ATOM 914 C CA . LYS A 1 111 ? 2.351 -1.538 -28.834 1.00 71.31 111 LYS A CA 1
ATOM 915 C C . LYS A 1 111 ? 3.688 -1.885 -29.491 1.00 71.31 111 LYS A C 1
ATOM 917 O O . LYS A 1 111 ? 3.762 -1.905 -30.713 1.00 71.31 111 LYS A O 1
ATOM 922 N N . ARG A 1 112 ? 4.737 -2.137 -28.700 1.00 64.19 112 ARG A N 1
ATOM 923 C CA . ARG A 1 112 ? 6.050 -2.547 -29.224 1.00 64.19 112 ARG A CA 1
ATOM 924 C C . ARG A 1 112 ? 6.003 -3.962 -29.795 1.00 64.19 112 ARG A C 1
ATOM 926 O O . ARG A 1 112 ? 6.548 -4.169 -30.872 1.00 64.19 112 ARG A O 1
ATOM 933 N N . ASP A 1 113 ? 5.302 -4.878 -29.130 1.00 65.00 113 ASP A N 1
ATOM 934 C CA . ASP A 1 113 ? 5.072 -6.235 -29.636 1.00 65.00 113 ASP A CA 1
ATOM 935 C C . ASP A 1 113 ? 4.294 -6.218 -30.962 1.00 65.00 113 ASP A C 1
ATOM 937 O O . ASP A 1 113 ? 4.675 -6.910 -31.899 1.00 65.00 113 ASP A O 1
ATOM 941 N N . PHE A 1 114 ? 3.261 -5.375 -31.086 1.00 67.62 114 PHE A N 1
ATOM 942 C CA . PHE A 1 114 ? 2.491 -5.238 -32.329 1.00 67.62 114 PHE A CA 1
ATOM 943 C C . PHE A 1 114 ? 3.345 -4.720 -33.499 1.00 67.62 114 PHE A C 1
ATOM 945 O O . PHE A 1 114 ? 3.357 -5.325 -34.567 1.00 67.62 114 PHE A O 1
ATOM 952 N N . VAL A 1 115 ? 4.109 -3.637 -33.293 1.00 69.75 115 VAL A N 1
ATOM 953 C CA . VAL A 1 115 ? 5.034 -3.106 -34.318 1.00 69.75 115 VAL A CA 1
ATOM 954 C C . VAL A 1 115 ? 6.052 -4.172 -34.740 1.00 69.75 115 VAL A C 1
ATOM 956 O O . VAL A 1 115 ? 6.432 -4.259 -35.904 1.00 69.75 115 VAL A O 1
ATOM 959 N N . PHE A 1 116 ? 6.486 -5.007 -33.799 1.00 62.91 116 PHE A N 1
ATOM 960 C CA . PHE A 1 116 ? 7.410 -6.099 -34.067 1.00 62.91 116 PHE A CA 1
ATOM 961 C C . PHE A 1 116 ? 6.786 -7.240 -34.886 1.00 62.91 116 PHE A C 1
ATOM 963 O O . PHE A 1 116 ? 7.417 -7.729 -35.827 1.00 62.91 116 PHE A O 1
ATOM 970 N N . GLU A 1 117 ? 5.559 -7.662 -34.566 1.00 64.06 117 GLU A N 1
ATOM 971 C CA . GLU A 1 117 ? 4.816 -8.634 -35.381 1.00 64.06 117 GLU A CA 1
ATOM 972 C C . GLU A 1 117 ? 4.628 -8.129 -36.816 1.00 64.06 117 GLU A C 1
ATOM 974 O O . GLU A 1 117 ? 4.821 -8.887 -37.766 1.00 64.06 117 GLU A O 1
ATOM 979 N N . GLU A 1 118 ? 4.348 -6.837 -36.984 1.00 67.19 118 GLU A N 1
ATOM 980 C CA . GLU A 1 118 ? 4.190 -6.202 -38.293 1.00 67.19 118 GLU A CA 1
ATOM 981 C C . GLU A 1 118 ? 5.499 -6.242 -39.108 1.00 67.19 118 GLU A C 1
ATOM 983 O O . GLU A 1 118 ? 5.49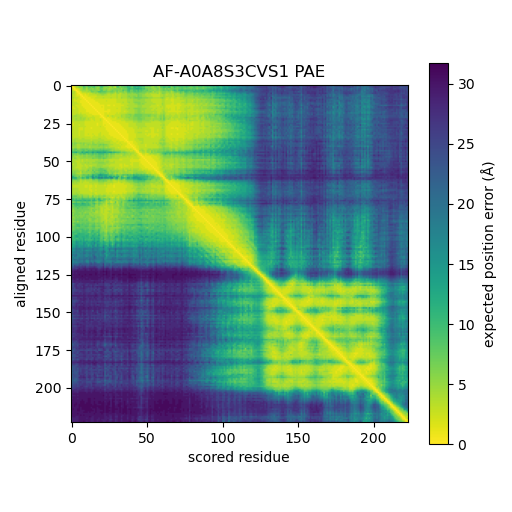7 -6.685 -40.260 1.00 67.19 118 GLU A O 1
ATOM 988 N N . ILE A 1 119 ? 6.643 -5.915 -38.490 1.00 64.50 119 ILE A N 1
ATOM 989 C CA . ILE A 1 119 ? 7.972 -6.008 -39.126 1.00 64.50 119 ILE A CA 1
ATOM 990 C C . ILE A 1 119 ? 8.292 -7.452 -39.550 1.00 64.50 119 ILE A C 1
ATOM 992 O O . ILE A 1 119 ? 8.760 -7.678 -40.668 1.00 64.50 119 ILE A O 1
ATOM 996 N N . ASN A 1 120 ? 7.999 -8.451 -38.715 1.00 60.50 120 ASN A N 1
ATOM 997 C CA . ASN A 1 120 ? 8.266 -9.853 -39.061 1.00 60.50 120 ASN A CA 1
ATOM 998 C C . ASN A 1 120 ? 7.280 -10.419 -40.094 1.00 60.50 120 ASN A C 1
ATOM 1000 O O . ASN A 1 120 ? 7.657 -11.275 -40.888 1.00 60.50 120 ASN A O 1
ATOM 1004 N N . SER A 1 121 ? 6.037 -9.931 -40.146 1.00 60.28 121 SER A N 1
ATOM 1005 C CA . SER A 1 121 ? 5.054 -10.363 -41.153 1.00 60.28 121 SER A CA 1
ATOM 1006 C C . SER A 1 121 ? 5.460 -9.982 -42.584 1.00 60.28 121 SER A C 1
ATOM 1008 O O . SER A 1 121 ? 5.090 -10.663 -43.540 1.00 60.28 121 SER A O 1
ATOM 1010 N N . SER A 1 122 ? 6.291 -8.944 -42.727 1.00 55.16 122 SER A N 1
ATOM 1011 C CA . SER A 1 122 ? 6.890 -8.539 -44.003 1.00 55.16 122 SER A CA 1
ATOM 1012 C C . SER A 1 122 ? 8.083 -9.409 -44.435 1.00 55.16 122 SER A C 1
ATOM 1014 O O . SER A 1 122 ? 8.481 -9.374 -45.599 1.00 55.16 122 SER A O 1
ATOM 1016 N N . SER A 1 123 ? 8.629 -10.234 -43.532 1.00 54.25 123 SER A N 1
ATOM 1017 C CA . SER A 1 123 ? 9.694 -11.205 -43.805 1.00 54.25 123 SER A CA 1
ATOM 1018 C C . SER A 1 123 ? 9.137 -12.628 -43.728 1.00 54.25 123 SER A C 1
ATOM 1020 O O . SER A 1 123 ? 9.325 -13.379 -42.774 1.00 54.25 123 SER A O 1
ATOM 1022 N N . SER A 1 124 ? 8.412 -13.016 -44.773 1.00 49.75 124 SER A N 1
ATOM 1023 C CA . SER A 1 124 ? 7.844 -14.354 -44.925 1.00 49.75 124 SER A CA 1
ATOM 1024 C C . SER A 1 124 ? 8.931 -15.425 -45.122 1.00 49.75 124 SER A C 1
ATOM 1026 O O . SER A 1 124 ? 9.235 -15.810 -46.249 1.00 49.75 124 SER A O 1
ATOM 1028 N N . SER A 1 125 ? 9.494 -15.943 -44.029 1.00 50.66 125 SER A N 1
ATOM 1029 C CA . SER A 1 125 ? 10.139 -17.263 -43.994 1.00 50.66 125 SER A CA 1
ATOM 1030 C C . SER A 1 125 ? 10.190 -17.812 -42.566 1.00 50.66 125 SER A C 1
ATOM 1032 O O . SER A 1 125 ? 10.891 -17.295 -41.699 1.00 50.66 125 SER A O 1
ATOM 1034 N N . SER A 1 126 ? 9.435 -18.886 -42.346 1.00 48.75 126 SER A N 1
ATOM 1035 C CA . SER A 1 126 ? 9.297 -19.681 -41.124 1.00 48.75 126 SER A CA 1
ATOM 1036 C C . SER A 1 126 ? 10.558 -20.489 -40.801 1.00 48.75 126 SER A C 1
ATOM 1038 O O . SER A 1 126 ? 10.591 -21.714 -40.912 1.00 48.75 126 SER A O 1
ATOM 1040 N N . SER A 1 127 ? 11.607 -19.797 -40.390 1.00 46.94 127 SER A N 1
ATOM 1041 C CA . SER A 1 127 ? 12.786 -20.391 -39.767 1.00 46.94 127 SER A CA 1
ATOM 1042 C C . SER A 1 127 ? 13.210 -19.469 -38.637 1.00 46.94 127 SER A C 1
ATOM 1044 O O . SER A 1 127 ? 13.056 -18.258 -38.752 1.00 46.94 127 SER A O 1
ATOM 1046 N N . THR A 1 128 ? 13.709 -20.027 -37.536 1.00 50.09 128 THR A N 1
ATOM 1047 C CA . THR A 1 128 ? 14.304 -19.303 -36.403 1.00 50.09 128 THR A CA 1
ATOM 1048 C C . THR A 1 128 ? 15.585 -18.588 -36.843 1.00 50.09 128 THR A C 1
ATOM 1050 O O . THR A 1 128 ? 16.686 -18.938 -36.422 1.00 50.09 128 THR A O 1
ATOM 1053 N N . THR A 1 129 ? 15.468 -17.642 -37.768 1.00 51.56 129 THR A N 1
ATOM 1054 C CA . THR A 1 129 ? 16.580 -16.865 -38.285 1.00 51.56 129 THR A CA 1
ATOM 1055 C C . THR A 1 129 ? 16.947 -15.851 -37.216 1.00 51.56 129 THR A C 1
ATOM 1057 O O . THR A 1 129 ? 16.157 -14.991 -36.837 1.00 51.56 129 THR A O 1
ATOM 1060 N N . THR A 1 130 ? 18.152 -15.986 -36.669 1.00 59.03 130 T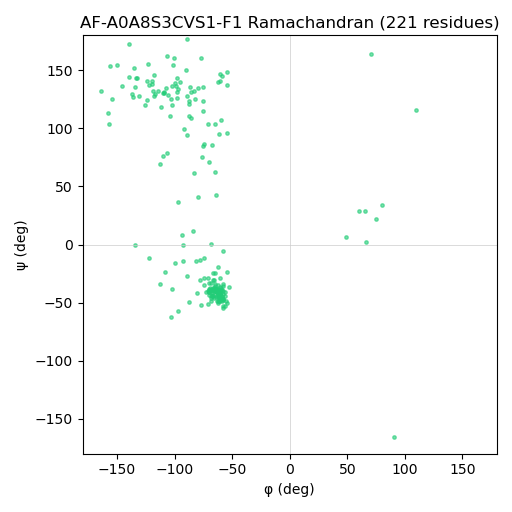HR A N 1
ATOM 1061 C CA . THR A 1 130 ? 18.797 -14.900 -35.934 1.00 59.03 130 THR A CA 1
ATOM 1062 C C . THR A 1 130 ? 18.950 -13.732 -36.896 1.00 59.03 130 THR A C 1
ATOM 1064 O O . THR A 1 130 ? 19.751 -13.793 -37.830 1.00 59.03 130 THR A O 1
ATOM 1067 N N . THR A 1 131 ? 18.146 -12.696 -36.708 1.00 67.88 131 THR A N 1
ATOM 1068 C CA . THR A 1 131 ? 18.213 -11.474 -37.507 1.00 67.88 131 THR A CA 1
ATOM 1069 C C . THR A 1 131 ? 19.170 -10.487 -36.850 1.00 67.88 131 THR A C 1
ATOM 1071 O O . THR A 1 131 ? 19.342 -10.493 -35.629 1.00 67.88 131 THR A O 1
ATOM 1074 N N . LEU A 1 132 ? 19.805 -9.646 -37.664 1.00 74.12 132 LEU A N 1
ATOM 1075 C CA . LEU A 1 132 ? 20.602 -8.527 -37.173 1.00 74.12 132 LEU A CA 1
ATOM 1076 C C . LEU A 1 132 ? 19.645 -7.430 -36.695 1.00 74.12 132 LEU A C 1
ATOM 1078 O O . LEU A 1 132 ? 18.793 -6.988 -37.464 1.00 74.12 132 LEU A O 1
ATOM 1082 N N . ASP A 1 133 ? 19.777 -7.014 -35.437 1.00 77.69 133 ASP A N 1
ATOM 1083 C CA . ASP A 1 133 ? 18.834 -6.080 -34.810 1.00 77.69 133 ASP A CA 1
ATOM 1084 C C . ASP A 1 133 ? 19.340 -4.651 -34.850 1.00 77.69 133 ASP A C 1
ATOM 1086 O O . ASP A 1 133 ? 18.684 -3.735 -35.338 1.00 77.69 133 ASP A O 1
ATOM 1090 N N . CYS A 1 134 ? 20.523 -4.457 -34.286 1.00 82.25 134 CYS A N 1
ATOM 1091 C CA . CYS A 1 134 ? 21.137 -3.157 -34.127 1.00 82.25 134 CYS A CA 1
ATOM 1092 C C . CYS A 1 134 ? 22.648 -3.326 -34.015 1.00 82.25 134 CYS A C 1
ATOM 1094 O O . CYS A 1 134 ? 23.154 -4.377 -33.620 1.00 82.25 134 CYS A O 1
ATOM 1096 N N . ALA A 1 135 ? 23.368 -2.281 -34.398 1.00 86.88 135 ALA A N 1
ATOM 1097 C CA . ALA A 1 135 ? 24.813 -2.230 -34.306 1.00 86.88 135 ALA A CA 1
ATOM 1098 C C . ALA A 1 135 ? 25.237 -0.879 -33.737 1.00 86.88 135 ALA A C 1
ATOM 1100 O O . ALA A 1 135 ? 24.549 0.128 -33.913 1.00 86.88 135 ALA A O 1
ATOM 1101 N N . VAL A 1 136 ? 26.377 -0.863 -33.061 1.00 88.00 136 VAL A N 1
ATOM 1102 C CA . VAL A 1 136 ? 26.978 0.342 -32.503 1.00 88.00 136 VAL A CA 1
ATOM 1103 C C . VAL A 1 136 ? 28.464 0.361 -32.821 1.00 88.00 136 VAL A C 1
ATOM 1105 O O . VAL A 1 136 ? 29.157 -0.648 -32.693 1.00 88.00 136 VAL A O 1
ATOM 1108 N N . VAL A 1 137 ? 28.950 1.522 -33.248 1.00 87.06 137 VAL A N 1
ATOM 1109 C CA . VAL A 1 137 ? 30.374 1.744 -33.497 1.00 87.06 137 VAL A CA 1
ATOM 1110 C C . VAL A 1 137 ? 31.045 2.142 -32.186 1.00 87.06 137 VAL A C 1
ATOM 1112 O O . VAL A 1 137 ? 30.551 3.012 -31.467 1.00 87.06 137 VAL A O 1
ATOM 1115 N N . LEU A 1 138 ? 32.162 1.491 -31.885 1.00 83.06 138 LEU A N 1
ATOM 1116 C CA . LEU A 1 138 ? 32.995 1.730 -30.716 1.00 83.06 138 LEU A CA 1
ATOM 1117 C C . LEU A 1 138 ? 34.301 2.441 -31.102 1.00 83.06 138 LEU A C 1
ATOM 1119 O O . LEU A 1 138 ? 34.694 2.436 -32.273 1.00 83.06 138 LEU A O 1
ATOM 1123 N N . PRO A 1 139 ? 35.003 3.049 -30.129 1.00 78.31 139 PRO A N 1
ATOM 1124 C CA . PRO A 1 139 ? 36.339 3.581 -30.364 1.00 78.31 139 PRO A CA 1
ATOM 1125 C C . PRO A 1 139 ? 37.298 2.474 -30.832 1.00 78.31 139 PRO A C 1
ATOM 1127 O O . PRO A 1 139 ? 37.209 1.337 -30.377 1.00 78.31 139 PRO A O 1
ATOM 1130 N N . GLY A 1 140 ? 38.241 2.806 -31.720 1.00 76.88 140 GLY A N 1
ATOM 1131 C CA . GLY A 1 140 ? 39.291 1.871 -32.150 1.00 76.88 140 GLY A CA 1
ATOM 1132 C C . GLY A 1 140 ? 38.874 0.849 -33.217 1.00 76.88 140 GLY A C 1
ATOM 1133 O O . GLY A 1 140 ? 39.373 -0.271 -33.199 1.00 76.88 140 GLY A O 1
ATOM 1134 N N . ASN A 1 141 ? 37.974 1.215 -34.144 1.00 79.81 141 ASN A N 1
ATOM 1135 C CA . ASN A 1 141 ? 37.519 0.356 -35.255 1.00 79.81 141 ASN A CA 1
ATOM 1136 C C . ASN A 1 141 ? 36.853 -0.961 -34.808 1.00 79.81 141 ASN A C 1
ATOM 1138 O O . ASN A 1 141 ? 36.873 -1.971 -35.520 1.00 79.81 141 ASN A O 1
ATOM 1142 N N . LEU A 1 142 ? 36.233 -0.940 -33.630 1.00 83.62 142 LEU A N 1
ATOM 1143 C CA . LEU A 1 142 ? 35.396 -2.019 -33.124 1.00 83.62 142 LEU A CA 1
ATOM 1144 C C . LEU A 1 142 ? 33.924 -1.696 -33.401 1.00 83.62 142 LEU A C 1
ATOM 1146 O O . LEU A 1 142 ? 33.492 -0.546 -33.321 1.00 83.62 142 LEU A O 1
ATOM 1150 N N . VAL A 1 143 ? 33.134 -2.713 -33.723 1.00 86.75 143 VAL A N 1
ATOM 1151 C CA . VAL A 1 143 ? 31.683 -2.597 -33.900 1.00 86.75 143 VAL A CA 1
ATOM 1152 C C . VAL A 1 143 ? 31.023 -3.697 -33.096 1.00 86.75 143 VAL A C 1
ATOM 1154 O O . VAL A 1 143 ? 31.369 -4.863 -33.247 1.00 86.75 143 VAL A O 1
ATOM 1157 N N . TRP A 1 144 ? 30.058 -3.349 -32.255 1.00 86.81 144 TRP A N 1
ATOM 1158 C CA . TRP A 1 144 ? 29.214 -4.347 -31.611 1.00 86.81 144 TRP A CA 1
ATOM 1159 C C . TRP A 1 144 ? 27.918 -4.504 -32.381 1.00 86.81 144 TRP A C 1
ATOM 1161 O O . TRP A 1 144 ? 27.280 -3.520 -32.748 1.00 86.81 144 TRP A O 1
ATOM 1171 N N . ILE A 1 145 ? 27.526 -5.748 -32.609 1.00 87.06 145 ILE A N 1
ATOM 1172 C CA . ILE A 1 145 ? 26.325 -6.117 -33.342 1.00 87.06 145 ILE A CA 1
ATOM 1173 C C . ILE A 1 145 ? 25.479 -7.004 -32.438 1.00 87.06 145 ILE A C 1
ATOM 1175 O O . ILE A 1 145 ? 25.938 -8.039 -31.956 1.00 87.06 145 ILE A O 1
ATOM 1179 N N . ALA A 1 146 ? 24.233 -6.605 -32.217 1.00 84.88 146 ALA A N 1
ATOM 1180 C CA . ALA A 1 146 ? 23.238 -7.439 -31.572 1.00 84.88 146 ALA A CA 1
ATOM 1181 C C . ALA A 1 146 ? 22.533 -8.310 -32.612 1.00 84.88 146 ALA A C 1
ATOM 1183 O O . ALA A 1 146 ? 21.918 -7.816 -33.562 1.00 84.88 146 ALA A O 1
ATOM 1184 N N . PHE A 1 147 ? 22.595 -9.615 -32.383 1.00 79.62 147 PHE A N 1
ATOM 1185 C CA . PHE A 1 147 ? 21.810 -10.610 -33.087 1.00 79.62 147 PHE A CA 1
ATOM 1186 C C . PHE A 1 147 ? 20.702 -11.110 -32.171 1.00 79.62 147 PHE A C 1
ATOM 1188 O O . PHE A 1 147 ? 20.944 -11.521 -31.033 1.00 79.62 147 PHE A O 1
ATOM 1195 N N . GLY A 1 148 ? 19.481 -11.088 -32.687 1.00 69.69 148 GLY A N 1
ATOM 1196 C CA . GLY A 1 148 ? 18.291 -11.457 -31.945 1.00 69.69 148 GLY A CA 1
ATOM 1197 C C . GLY A 1 148 ? 17.570 -12.637 -32.559 1.00 69.69 148 GLY A C 1
ATOM 1198 O O . GLY A 1 148 ? 17.275 -12.636 -33.754 1.00 69.69 148 GLY A O 1
ATOM 1199 N N . SER A 1 149 ? 17.217 -13.622 -31.736 1.00 65.88 149 SER A N 1
ATOM 1200 C CA . SER A 1 149 ? 16.062 -14.478 -32.022 1.00 65.88 149 SER A CA 1
ATOM 1201 C C . SER A 1 149 ? 14.805 -13.853 -31.401 1.00 65.88 149 SER A C 1
ATOM 1203 O O . SER A 1 149 ? 14.887 -12.845 -30.699 1.00 65.88 149 SER A O 1
ATOM 1205 N N . GLN A 1 150 ? 13.625 -14.446 -31.610 1.00 61.81 150 GLN A N 1
ATOM 1206 C CA . GLN A 1 150 ? 12.381 -13.960 -30.990 1.00 61.81 150 GLN A CA 1
ATOM 1207 C C . GLN A 1 150 ? 12.468 -13.841 -29.452 1.00 61.81 150 GLN A C 1
ATOM 1209 O O . GLN A 1 150 ? 11.754 -13.028 -28.870 1.00 61.81 150 GLN A O 1
ATOM 1214 N N . TYR A 1 151 ? 13.364 -14.593 -28.796 1.00 66.06 151 TYR A N 1
ATOM 1215 C CA . TYR A 1 151 ? 13.446 -14.662 -27.330 1.00 66.06 151 TYR A CA 1
ATOM 1216 C C . TYR A 1 151 ? 14.860 -14.549 -26.753 1.00 66.06 151 TYR A C 1
ATOM 1218 O O . TYR A 1 151 ? 15.017 -14.587 -25.533 1.00 66.06 151 TYR A O 1
ATOM 1226 N N . SER A 1 152 ? 15.886 -14.405 -27.591 1.00 75.44 152 SER A N 1
ATOM 1227 C CA . SER A 1 152 ? 17.274 -14.308 -27.138 1.00 75.44 152 SER A CA 1
ATOM 1228 C C . SER A 1 152 ? 18.006 -13.160 -27.814 1.00 75.44 152 SER A C 1
ATOM 1230 O O . SER A 1 152 ? 17.802 -12.887 -28.994 1.00 75.44 152 SER A O 1
ATOM 1232 N N . LEU A 1 153 ? 18.877 -12.514 -27.050 1.00 79.62 153 LEU A N 1
ATOM 1233 C CA . LEU A 1 153 ? 19.872 -11.567 -27.528 1.00 79.62 153 LEU A CA 1
ATOM 1234 C C . LEU A 1 153 ? 21.259 -12.193 -27.397 1.00 79.62 153 LEU A C 1
ATOM 1236 O O . LEU A 1 153 ? 21.612 -12.678 -26.321 1.00 79.62 153 LEU A O 1
ATOM 1240 N N . HIS A 1 154 ? 22.026 -12.123 -28.480 1.00 81.94 154 HIS A N 1
ATOM 1241 C CA . HIS A 1 154 ? 23.447 -12.437 -28.555 1.00 81.94 154 HIS A CA 1
ATOM 1242 C C . HIS A 1 154 ? 24.196 -11.210 -29.071 1.00 81.94 154 HIS A C 1
ATOM 1244 O O . HIS A 1 154 ? 23.737 -10.551 -30.003 1.00 81.94 154 HIS A O 1
ATOM 1250 N N . ILE A 1 155 ? 25.343 -10.890 -28.479 1.00 85.25 155 ILE A N 1
ATOM 1251 C CA . ILE A 1 155 ? 26.133 -9.716 -28.860 1.00 85.25 155 ILE A CA 1
ATOM 1252 C C . ILE A 1 155 ? 27.448 -10.201 -29.452 1.00 85.25 155 ILE A C 1
ATOM 1254 O O . ILE A 1 155 ? 28.127 -11.042 -28.873 1.00 85.25 155 ILE A O 1
ATOM 1258 N N . PHE A 1 156 ? 27.817 -9.655 -30.602 1.00 83.81 156 PHE A N 1
ATOM 1259 C CA . PHE A 1 156 ? 29.065 -9.966 -31.279 1.00 83.81 156 PHE A CA 1
ATOM 1260 C C . PHE A 1 156 ? 29.911 -8.711 -31.425 1.00 83.81 156 PHE A C 1
ATOM 1262 O O . PHE A 1 156 ? 29.409 -7.649 -31.781 1.00 83.81 156 PHE A O 1
ATOM 1269 N N . GLU A 1 157 ? 31.205 -8.849 -31.186 1.00 85.19 157 GLU A N 1
ATOM 1270 C CA . GLU A 1 157 ? 32.205 -7.824 -31.433 1.00 85.19 157 GLU A CA 1
ATOM 1271 C C . GLU A 1 157 ? 32.895 -8.094 -32.766 1.00 85.19 157 GLU A C 1
ATOM 1273 O O . GLU A 1 157 ? 33.422 -9.179 -33.000 1.00 85.19 157 GLU A O 1
ATOM 1278 N N . VAL A 1 158 ? 32.908 -7.098 -33.639 1.00 86.31 158 VAL A N 1
ATOM 1279 C CA . VAL A 1 158 ? 33.570 -7.129 -34.937 1.00 86.31 158 VAL A CA 1
ATOM 1280 C C . VAL A 1 158 ? 34.744 -6.165 -34.900 1.00 86.31 158 VAL A C 1
ATOM 1282 O O . VAL A 1 158 ? 34.567 -4.961 -34.728 1.00 86.31 158 VAL A O 1
ATOM 1285 N N . ASN A 1 159 ? 35.949 -6.691 -35.092 1.00 84.44 159 ASN A N 1
ATOM 1286 C CA . ASN A 1 159 ? 37.132 -5.880 -35.336 1.00 84.44 159 ASN A CA 1
ATOM 1287 C C . ASN A 1 159 ? 37.242 -5.613 -36.838 1.00 84.44 159 ASN A C 1
ATOM 1289 O O . ASN A 1 159 ? 37.511 -6.532 -37.613 1.00 84.44 159 ASN A O 1
ATOM 1293 N N . VAL A 1 160 ? 37.023 -4.362 -37.242 1.00 83.50 160 VAL A N 1
ATOM 1294 C CA . VAL A 1 160 ? 36.950 -3.976 -38.657 1.00 83.50 160 VAL A CA 1
ATOM 1295 C C . VAL A 1 160 ? 38.320 -4.055 -39.334 1.00 83.50 160 VAL A C 1
ATOM 1297 O O . VAL A 1 160 ? 38.400 -4.437 -40.497 1.00 83.50 160 VAL A O 1
ATOM 1300 N N . GLU A 1 161 ? 39.405 -3.769 -38.612 1.00 80.38 161 GLU A N 1
ATOM 1301 C CA . GLU A 1 161 ? 40.766 -3.814 -39.168 1.00 80.38 161 GLU A CA 1
ATOM 1302 C C . GLU A 1 161 ? 41.226 -5.238 -39.467 1.00 80.38 161 GLU A C 1
ATOM 1304 O O . GLU A 1 161 ? 41.884 -5.492 -40.473 1.00 80.38 161 GLU A O 1
ATOM 1309 N N . ARG A 1 162 ? 40.883 -6.176 -38.580 1.00 79.88 162 ARG A N 1
ATOM 1310 C CA . ARG A 1 162 ? 41.271 -7.586 -38.702 1.00 79.88 162 ARG A CA 1
ATOM 1311 C C . ARG A 1 162 ? 40.225 -8.435 -39.422 1.00 79.88 162 ARG A C 1
ATOM 1313 O O . ARG A 1 162 ? 40.531 -9.564 -39.788 1.00 79.88 162 ARG A O 1
ATOM 1320 N N . GLY A 1 163 ? 39.005 -7.926 -39.597 1.00 80.38 163 GLY A N 1
ATOM 1321 C CA . GLY A 1 163 ? 37.886 -8.660 -40.193 1.00 80.38 163 GLY A CA 1
ATOM 1322 C C . GLY A 1 163 ? 37.418 -9.855 -39.356 1.00 80.38 163 GLY A C 1
ATOM 1323 O O . GLY A 1 163 ? 36.944 -10.841 -39.912 1.00 80.38 163 GLY A O 1
ATOM 1324 N N . ILE A 1 164 ? 37.583 -9.803 -38.030 1.00 80.50 164 ILE A N 1
ATOM 1325 C CA . ILE A 1 164 ? 37.253 -10.912 -37.120 1.00 80.50 164 ILE A CA 1
ATOM 1326 C C . ILE A 1 164 ? 35.990 -10.565 -36.336 1.00 80.50 164 ILE A C 1
ATOM 1328 O O . ILE A 1 164 ? 35.883 -9.465 -35.797 1.00 80.50 164 ILE A O 1
ATOM 1332 N N . MET A 1 165 ? 35.069 -11.525 -36.236 1.00 82.19 165 MET A N 1
ATOM 1333 C CA . MET A 1 165 ? 33.879 -11.453 -35.389 1.00 82.19 165 MET A CA 1
ATOM 1334 C C . MET A 1 165 ? 34.018 -12.417 -34.204 1.00 82.19 165 MET A C 1
ATOM 1336 O O . MET A 1 165 ? 34.332 -13.590 -34.394 1.00 82.19 165 MET A O 1
ATOM 1340 N N . MET A 1 166 ? 33.759 -11.936 -32.991 1.00 81.31 166 MET A N 1
ATOM 1341 C CA . MET A 1 166 ? 33.809 -12.703 -31.746 1.00 81.31 166 MET A CA 1
ATOM 1342 C C . MET A 1 166 ? 32.468 -12.620 -31.020 1.00 81.31 166 MET A C 1
ATOM 1344 O O . MET A 1 166 ? 31.844 -11.565 -30.991 1.00 81.31 166 MET A O 1
ATOM 1348 N N . ASN A 1 167 ? 32.020 -13.723 -30.420 1.00 80.38 167 ASN A N 1
ATOM 1349 C CA . ASN A 1 167 ? 30.820 -13.730 -29.587 1.00 80.38 167 ASN A CA 1
ATOM 1350 C C . ASN A 1 167 ? 31.172 -13.242 -28.177 1.00 80.38 167 ASN A C 1
ATOM 1352 O O . ASN A 1 167 ? 32.062 -13.797 -27.533 1.00 80.38 167 ASN A O 1
ATOM 1356 N N . ILE A 1 168 ? 30.466 -12.223 -27.701 1.00 76.12 168 ILE A N 1
ATOM 1357 C CA . ILE A 1 168 ? 30.474 -11.837 -26.296 1.00 76.12 168 ILE A CA 1
ATOM 1358 C C . ILE A 1 168 ? 29.410 -12.729 -25.654 1.00 76.12 168 ILE A C 1
ATOM 1360 O O . ILE A 1 168 ? 28.232 -12.543 -25.937 1.00 76.12 168 ILE A O 1
ATOM 1364 N N . GLU A 1 169 ? 29.814 -13.718 -24.844 1.00 66.31 169 GLU A N 1
ATOM 1365 C CA . GLU A 1 169 ? 28.975 -14.777 -24.235 1.00 66.31 169 GLU A CA 1
ATOM 1366 C C . GLU A 1 169 ? 27.907 -14.267 -23.236 1.00 66.31 169 GLU A C 1
ATOM 1368 O O . GLU A 1 169 ? 27.677 -14.827 -22.166 1.00 66.31 169 GLU A O 1
ATOM 1373 N N . VAL A 1 170 ? 27.224 -13.180 -23.565 1.00 68.06 170 VAL A N 1
ATOM 1374 C CA . VAL A 1 170 ? 26.116 -12.611 -22.823 1.00 68.06 170 VAL A CA 1
ATOM 1375 C C . VAL A 1 170 ? 24.840 -12.965 -23.565 1.00 68.06 170 VAL A C 1
ATOM 1377 O O . VAL A 1 170 ? 24.552 -12.446 -24.642 1.00 68.06 170 VAL A O 1
ATOM 1380 N N . THR A 1 171 ? 24.051 -13.844 -22.958 1.00 66.25 171 THR A N 1
ATOM 1381 C CA . THR A 1 171 ? 22.706 -14.172 -23.427 1.00 66.25 171 THR A CA 1
ATOM 1382 C C . THR A 1 171 ? 21.675 -13.481 -22.552 1.00 66.25 171 THR A C 1
ATOM 1384 O O . THR A 1 171 ? 21.673 -13.668 -21.334 1.00 66.25 171 THR A O 1
ATOM 1387 N N . TYR A 1 172 ? 20.773 -12.716 -23.160 1.00 75.69 172 TYR A N 1
ATOM 1388 C CA . TYR A 1 172 ? 19.647 -12.108 -22.451 1.00 75.69 172 TYR A CA 1
ATOM 1389 C C . TYR A 1 172 ? 18.317 -12.596 -23.026 1.00 75.69 172 TYR A C 1
ATOM 1391 O O . TYR A 1 172 ? 18.166 -12.708 -24.241 1.00 75.69 172 TYR A O 1
ATOM 1399 N N . ASN A 1 173 ? 17.335 -12.846 -22.155 1.00 69.31 173 ASN A N 1
ATOM 1400 C CA . ASN A 1 173 ? 16.010 -13.376 -22.517 1.00 69.31 173 ASN A CA 1
ATOM 1401 C C . ASN A 1 173 ? 15.071 -12.284 -23.063 1.00 69.31 173 ASN A C 1
ATOM 1403 O O . ASN A 1 173 ? 13.906 -12.177 -22.677 1.00 69.31 173 ASN A O 1
ATOM 1407 N N . SER A 1 174 ? 15.612 -11.391 -23.883 1.00 71.50 174 SER A N 1
ATOM 1408 C CA . SER A 1 174 ? 14.873 -10.363 -24.604 1.00 71.50 174 SER A CA 1
ATOM 1409 C C . SER A 1 174 ? 15.752 -9.824 -25.719 1.00 71.50 174 SER A C 1
ATOM 1411 O O . SER A 1 174 ? 16.909 -9.484 -25.476 1.00 71.50 174 SER A O 1
ATOM 1413 N N . ARG A 1 175 ? 15.186 -9.728 -26.919 1.00 76.81 175 ARG A N 1
ATOM 1414 C CA . ARG A 1 175 ? 15.826 -9.185 -28.116 1.00 76.81 175 ARG A CA 1
ATOM 1415 C C . ARG A 1 175 ? 16.238 -7.717 -27.919 1.00 76.81 175 ARG A C 1
ATOM 1417 O O . ARG A 1 175 ? 15.547 -6.967 -27.215 1.00 76.81 175 ARG A O 1
ATOM 1424 N N . ALA A 1 176 ? 17.344 -7.299 -28.537 1.00 80.94 176 ALA A N 1
ATOM 1425 C CA . ALA A 1 176 ? 17.740 -5.894 -28.532 1.00 80.94 176 ALA A CA 1
ATOM 1426 C C . ALA A 1 176 ? 16.863 -5.102 -29.506 1.00 80.94 176 ALA A C 1
ATOM 1428 O O . ALA A 1 176 ? 16.599 -5.530 -30.623 1.00 80.94 176 ALA A O 1
ATOM 1429 N N . PHE A 1 177 ? 16.407 -3.935 -29.068 1.00 77.94 177 PHE A N 1
ATOM 1430 C CA . PHE A 1 177 ? 15.646 -2.998 -29.889 1.00 77.94 177 PHE A CA 1
ATOM 1431 C C . PHE A 1 177 ? 16.521 -1.834 -30.358 1.00 77.94 177 PHE A C 1
ATOM 1433 O O . PHE A 1 177 ? 16.395 -1.368 -31.486 1.00 77.94 177 PHE A O 1
ATOM 1440 N N . CYS A 1 178 ? 17.417 -1.353 -29.496 1.00 79.62 178 CYS A N 1
ATOM 1441 C CA . CYS A 1 178 ? 18.353 -0.289 -29.833 1.00 79.62 178 CYS A CA 1
ATOM 1442 C C . CYS A 1 178 ? 19.652 -0.417 -29.036 1.00 79.62 178 CYS A C 1
ATOM 1444 O O . CYS A 1 178 ? 19.667 -0.953 -27.926 1.00 79.62 178 CYS A O 1
ATOM 1446 N N . MET A 1 179 ? 20.736 0.115 -29.598 1.00 86.56 179 MET A N 1
ATOM 1447 C CA . MET A 1 179 ? 22.045 0.195 -28.956 1.00 86.56 179 MET A CA 1
ATOM 1448 C C . MET A 1 179 ? 22.621 1.594 -29.132 1.00 86.56 179 MET A C 1
ATOM 1450 O O . MET A 1 179 ? 22.450 2.209 -30.183 1.00 86.56 179 MET A O 1
ATOM 1454 N N . ALA A 1 180 ? 23.310 2.090 -28.111 1.00 85.12 180 ALA A N 1
ATOM 1455 C CA . ALA A 1 180 ? 23.996 3.371 -28.161 1.00 85.12 180 ALA A CA 1
ATOM 1456 C C . ALA A 1 180 ? 25.280 3.324 -27.329 1.00 85.12 180 ALA A C 1
ATOM 1458 O O . ALA A 1 180 ? 25.284 2.825 -26.206 1.00 85.12 180 ALA A O 1
ATOM 1459 N N . CYS A 1 181 ? 26.361 3.873 -27.873 1.00 84.81 181 CYS A N 1
ATOM 1460 C CA . CYS A 1 181 ? 27.604 4.093 -27.146 1.00 84.81 181 CYS A CA 1
ATOM 1461 C C . CYS A 1 181 ? 27.493 5.455 -26.461 1.00 84.81 181 CYS A C 1
ATOM 1463 O O . CYS A 1 181 ? 27.230 6.454 -27.131 1.00 84.81 181 CYS A O 1
ATOM 1465 N N . VAL A 1 182 ? 27.609 5.488 -25.133 1.00 78.12 182 VAL A N 1
ATOM 1466 C CA . VAL A 1 182 ? 27.489 6.738 -24.367 1.00 78.12 182 VAL A CA 1
ATOM 1467 C C . VAL A 1 182 ? 28.847 7.421 -24.280 1.00 78.12 182 VAL A C 1
ATOM 1469 O O . VAL A 1 182 ? 28.954 8.595 -24.610 1.00 78.12 182 VAL A O 1
ATOM 1472 N N . ASN A 1 183 ? 29.874 6.661 -23.893 1.00 75.56 183 ASN A N 1
ATOM 1473 C CA . ASN A 1 183 ? 31.266 7.091 -23.750 1.00 75.56 183 ASN A CA 1
ATOM 1474 C C . ASN A 1 183 ? 32.191 5.985 -24.285 1.00 75.56 183 ASN A C 1
ATOM 1476 O O . ASN A 1 183 ? 31.733 4.866 -24.506 1.00 75.56 183 ASN A O 1
ATOM 1480 N N . SER A 1 184 ? 33.501 6.247 -24.375 1.00 74.94 184 SER A N 1
ATOM 1481 C CA . SER A 1 184 ? 34.519 5.272 -24.814 1.00 74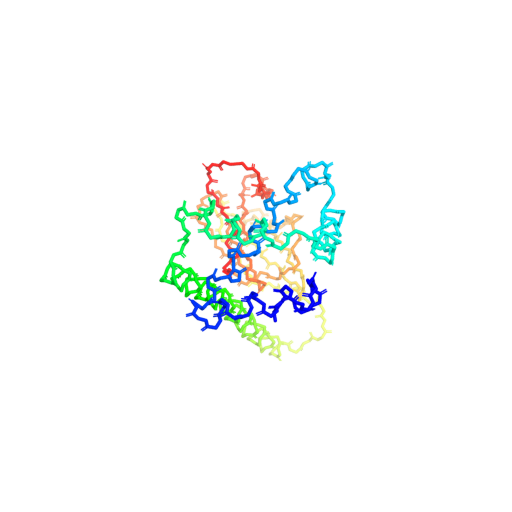.94 184 SER A CA 1
ATOM 1482 C C . SER A 1 184 ? 34.602 3.976 -23.995 1.00 74.94 184 SER A C 1
ATOM 1484 O O . SER A 1 184 ? 35.349 3.082 -24.371 1.00 74.94 184 SER A O 1
ATOM 1486 N N . GLU A 1 185 ? 33.845 3.876 -22.901 1.00 75.06 185 GLU A N 1
ATOM 1487 C CA . GLU A 1 185 ? 33.859 2.759 -21.955 1.00 75.06 185 GLU A CA 1
ATOM 1488 C C . GLU A 1 185 ? 32.484 2.087 -21.781 1.00 75.06 185 GLU A C 1
ATOM 1490 O O . GLU A 1 185 ? 32.422 1.019 -21.180 1.00 75.06 185 GLU A O 1
ATOM 1495 N N . LEU A 1 186 ? 31.374 2.667 -22.273 1.00 82.25 186 LEU A N 1
ATOM 1496 C CA . LEU A 1 186 ? 30.017 2.197 -21.941 1.00 82.25 186 LEU A CA 1
ATOM 1497 C C . LEU A 1 186 ? 29.073 2.116 -23.148 1.00 82.25 186 LEU A C 1
ATOM 1499 O O . LEU A 1 186 ? 28.791 3.118 -23.811 1.00 82.25 186 LEU A O 1
ATOM 1503 N N . VAL A 1 187 ? 28.466 0.941 -23.325 1.00 83.56 187 VAL A N 1
ATOM 1504 C CA . VAL A 1 187 ? 27.385 0.679 -24.282 1.00 83.56 187 VAL A CA 1
ATOM 1505 C C . VAL A 1 187 ? 26.070 0.444 -23.552 1.00 83.56 187 VAL A C 1
ATOM 1507 O O . VAL A 1 187 ? 25.985 -0.381 -22.645 1.00 83.56 187 VAL A O 1
ATOM 1510 N N . LEU A 1 188 ? 25.021 1.139 -23.981 1.00 84.19 188 LEU A N 1
ATOM 1511 C CA . LEU A 1 188 ? 23.652 0.919 -23.534 1.00 84.19 188 LEU A CA 1
ATOM 1512 C C . LEU A 1 188 ? 22.863 0.138 -24.581 1.00 84.19 188 LEU A C 1
ATOM 1514 O O . LEU A 1 188 ? 22.918 0.451 -25.769 1.00 84.19 188 LEU A O 1
ATOM 1518 N N . ILE A 1 189 ? 22.084 -0.840 -24.127 1.00 83.56 189 ILE A N 1
ATOM 1519 C CA . ILE A 1 189 ? 21.205 -1.656 -24.967 1.00 83.56 189 ILE A CA 1
ATOM 1520 C C . ILE A 1 189 ? 19.789 -1.597 -24.403 1.00 83.56 189 ILE A C 1
ATOM 1522 O O . ILE A 1 189 ? 19.547 -1.985 -23.260 1.00 83.56 189 ILE A O 1
ATOM 1526 N N . GLY A 1 190 ? 18.842 -1.113 -25.201 1.00 80.81 190 GLY A N 1
ATOM 1527 C CA . GLY A 1 190 ? 17.417 -1.169 -24.887 1.00 80.81 190 GLY A CA 1
ATOM 1528 C C . GLY A 1 190 ? 16.807 -2.460 -25.419 1.00 80.81 190 GLY A C 1
ATOM 1529 O O . GLY A 1 190 ? 16.961 -2.768 -26.599 1.00 80.81 190 GLY A O 1
ATOM 1530 N N . THR A 1 191 ? 16.101 -3.213 -24.575 1.00 79.25 191 THR A N 1
ATOM 1531 C CA . THR A 1 191 ? 15.442 -4.473 -24.966 1.00 79.25 191 THR A CA 1
ATOM 1532 C C . THR A 1 191 ? 13.940 -4.299 -25.210 1.00 79.25 191 THR A C 1
ATOM 1534 O O . THR A 1 191 ? 13.302 -3.366 -24.696 1.00 79.25 191 THR A O 1
ATOM 1537 N N . LEU A 1 192 ? 13.327 -5.238 -25.941 1.00 71.00 192 LEU A N 1
ATOM 1538 C CA . LEU A 1 192 ? 11.868 -5.265 -26.139 1.00 71.00 192 LEU A CA 1
ATOM 1539 C C . LEU A 1 192 ? 11.098 -5.351 -24.809 1.00 71.00 192 LEU A C 1
ATOM 1541 O O . LEU A 1 192 ? 10.086 -4.675 -24.634 1.00 71.00 192 LEU A O 1
ATOM 1545 N N . CYS A 1 193 ? 11.636 -6.040 -23.800 1.00 68.25 193 CYS A N 1
ATOM 1546 C CA . CYS A 1 193 ? 11.050 -6.110 -22.454 1.00 68.25 193 CYS A CA 1
ATOM 1547 C C . CYS A 1 193 ? 11.098 -4.785 -21.668 1.00 68.25 193 CYS A C 1
ATOM 1549 O O . CYS A 1 193 ? 10.595 -4.717 -20.547 1.00 68.25 193 CYS A O 1
ATOM 1551 N N . GLY A 1 194 ? 11.647 -3.709 -22.245 1.00 67.12 194 GLY A N 1
ATOM 1552 C CA . GLY A 1 194 ? 11.720 -2.393 -21.601 1.00 67.12 194 GLY A CA 1
ATOM 1553 C C . GLY A 1 194 ? 12.790 -2.321 -20.514 1.00 67.12 194 GLY A C 1
ATOM 1554 O O . GLY A 1 194 ? 12.698 -1.483 -19.617 1.00 67.12 194 GLY A O 1
ATOM 1555 N N . THR A 1 195 ? 13.782 -3.212 -20.575 1.00 72.56 195 THR A N 1
ATOM 1556 C CA . THR A 1 195 ? 14.972 -3.151 -19.729 1.00 72.56 195 THR A CA 1
ATOM 1557 C C . THR A 1 195 ? 16.095 -2.448 -20.483 1.00 72.56 195 THR A C 1
ATOM 1559 O O . THR A 1 195 ? 16.264 -2.636 -21.688 1.00 72.56 195 THR A O 1
ATOM 1562 N N . LEU A 1 196 ? 16.844 -1.612 -19.764 1.00 79.12 196 LEU A N 1
ATOM 1563 C CA . LEU A 1 196 ? 18.067 -0.990 -20.255 1.00 79.12 196 LEU A CA 1
ATOM 1564 C C . LEU A 1 196 ? 19.254 -1.749 -19.661 1.00 79.12 196 LEU A C 1
ATOM 1566 O O . LEU A 1 196 ? 19.386 -1.832 -18.436 1.00 79.12 196 LEU A O 1
ATOM 1570 N N . LEU A 1 197 ? 20.088 -2.314 -20.524 1.00 80.00 197 LEU A N 1
ATOM 1571 C CA . LEU A 1 197 ? 21.324 -2.995 -20.161 1.00 80.00 197 LEU A CA 1
ATOM 1572 C C . LEU A 1 197 ? 22.496 -2.042 -20.385 1.00 80.00 197 LEU A C 1
ATOM 1574 O O . LEU A 1 197 ? 22.517 -1.322 -21.380 1.00 80.00 197 LEU A O 1
ATOM 1578 N N . GLY A 1 198 ? 23.454 -2.036 -19.462 1.00 82.62 198 GLY A N 1
ATOM 1579 C CA . GLY A 1 198 ? 24.706 -1.298 -19.595 1.00 82.62 198 GLY A CA 1
ATOM 1580 C C . GLY A 1 198 ? 25.882 -2.264 -19.595 1.00 82.62 198 GLY A C 1
ATOM 1581 O O . GLY A 1 198 ? 25.992 -3.095 -18.693 1.00 82.62 198 GLY A O 1
ATOM 1582 N N . PHE A 1 199 ? 26.743 -2.146 -20.598 1.00 77.88 199 PHE A N 1
ATOM 1583 C CA . PHE A 1 199 ? 27.947 -2.948 -20.769 1.00 77.88 199 PHE A CA 1
ATOM 1584 C C . PHE A 1 199 ? 29.172 -2.051 -20.712 1.00 77.88 199 PHE A C 1
ATOM 1586 O O . PHE A 1 199 ? 29.226 -1.041 -21.412 1.00 77.88 199 PHE A O 1
ATOM 1593 N N . SER A 1 200 ? 30.143 -2.434 -19.884 1.00 79.19 200 SER A N 1
ATOM 1594 C CA . SER A 1 200 ? 31.478 -1.842 -19.920 1.00 79.19 200 SER A CA 1
ATOM 1595 C C . SER A 1 200 ? 32.303 -2.532 -21.006 1.00 79.19 200 SER A C 1
ATOM 1597 O O . SER A 1 200 ? 32.299 -3.763 -21.083 1.00 79.19 200 SER A O 1
ATOM 1599 N N . ILE A 1 201 ? 32.977 -1.746 -21.845 1.00 72.88 201 ILE A N 1
ATOM 1600 C CA . ILE A 1 201 ? 33.793 -2.238 -22.966 1.00 72.88 201 ILE A CA 1
ATOM 1601 C C . ILE A 1 201 ? 35.034 -2.978 -22.441 1.00 72.88 201 ILE A C 1
ATOM 1603 O O . ILE A 1 201 ? 35.373 -4.045 -22.952 1.00 72.88 201 ILE A O 1
ATOM 1607 N N . ASP A 1 202 ? 35.648 -2.469 -21.370 1.00 66.69 202 ASP A N 1
ATOM 1608 C CA . ASP A 1 202 ? 36.879 -3.031 -20.802 1.00 66.69 202 ASP A CA 1
ATOM 1609 C C . ASP A 1 202 ? 36.619 -4.249 -19.913 1.00 66.69 202 ASP A C 1
ATOM 1611 O O . ASP A 1 202 ? 37.327 -5.253 -19.993 1.00 66.69 202 ASP A O 1
ATOM 1615 N N . ASP A 1 203 ? 35.572 -4.192 -19.083 1.00 58.09 203 ASP A N 1
ATOM 1616 C CA . ASP A 1 203 ? 35.318 -5.242 -18.094 1.00 58.09 203 ASP A CA 1
ATOM 1617 C C . ASP A 1 203 ? 34.614 -6.468 -18.695 1.00 58.09 203 ASP A C 1
ATOM 1619 O O . ASP A 1 203 ? 34.561 -7.493 -18.029 1.00 58.09 203 ASP A O 1
ATOM 1623 N N . ARG A 1 204 ? 34.045 -6.405 -19.911 1.00 53.16 204 ARG A N 1
ATOM 1624 C CA . ARG A 1 204 ? 33.278 -7.494 -20.577 1.00 53.16 204 ARG A CA 1
ATOM 1625 C C . ARG A 1 204 ? 32.180 -8.172 -19.723 1.00 53.16 204 ARG A C 1
ATOM 1627 O O . ARG A 1 204 ? 31.556 -9.130 -20.172 1.00 53.16 204 ARG A O 1
ATOM 1634 N N . TYR A 1 205 ? 31.899 -7.663 -18.522 1.00 47.72 205 TYR A N 1
ATOM 1635 C CA . TYR A 1 205 ? 30.945 -8.186 -17.550 1.00 47.72 205 TYR A CA 1
ATOM 1636 C C . TYR A 1 205 ? 29.820 -7.180 -17.285 1.00 47.72 205 TYR A C 1
ATOM 1638 O O . TYR A 1 205 ? 30.013 -5.963 -17.233 1.00 47.72 205 TYR A O 1
ATOM 1646 N N . MET A 1 206 ? 28.624 -7.717 -17.039 1.00 45.69 206 MET A N 1
ATOM 1647 C CA . MET A 1 206 ? 27.484 -6.984 -16.486 1.00 45.69 206 MET A CA 1
ATOM 1648 C C . MET A 1 206 ? 27.828 -6.533 -15.054 1.00 45.69 206 MET A C 1
ATOM 1650 O O . MET A 1 206 ? 27.768 -7.334 -14.122 1.00 45.69 206 MET A O 1
ATOM 1654 N N . LYS A 1 207 ? 28.150 -5.253 -14.828 1.00 37.50 207 LYS A N 1
ATOM 1655 C CA . LYS A 1 207 ? 28.149 -4.686 -13.465 1.00 37.50 207 LYS A CA 1
ATOM 1656 C C . LYS A 1 207 ? 26.701 -4.452 -13.027 1.00 37.50 207 LYS A C 1
ATOM 1658 O O . LYS A 1 207 ? 26.152 -3.365 -13.156 1.00 37.50 207 LYS A O 1
ATOM 1663 N N . LEU A 1 208 ? 26.076 -5.501 -12.499 1.00 40.53 208 LEU A N 1
ATOM 1664 C CA . LEU A 1 208 ? 24.819 -5.428 -11.752 1.00 40.53 208 LEU A CA 1
ATOM 1665 C C . LEU A 1 208 ? 25.082 -5.794 -10.291 1.00 40.53 208 LEU A C 1
ATOM 1667 O O . LEU A 1 208 ? 24.637 -6.823 -9.797 1.00 40.53 208 LEU A O 1
ATOM 1671 N N . ASN A 1 209 ? 25.795 -4.917 -9.583 1.00 29.38 209 ASN A N 1
ATOM 1672 C CA . ASN A 1 209 ? 25.858 -4.986 -8.127 1.00 29.38 209 ASN A CA 1
ATOM 1673 C C . ASN A 1 209 ? 24.712 -4.166 -7.536 1.00 29.38 209 ASN A C 1
ATOM 1675 O O . ASN A 1 209 ? 24.817 -2.964 -7.312 1.00 29.38 209 ASN A O 1
ATOM 1679 N N . THR A 1 210 ? 23.599 -4.837 -7.243 1.00 37.91 210 THR A N 1
ATOM 1680 C CA . THR A 1 210 ? 22.576 -4.322 -6.329 1.00 37.91 210 THR A CA 1
ATOM 1681 C C . THR A 1 210 ? 22.962 -4.621 -4.882 1.00 37.91 210 THR A C 1
ATOM 1683 O O . THR A 1 210 ? 22.228 -5.323 -4.201 1.00 37.91 210 THR A O 1
ATOM 1686 N N . THR A 1 211 ? 24.087 -4.094 -4.394 1.00 32.78 211 THR A N 1
ATOM 1687 C CA . THR A 1 211 ? 24.361 -3.978 -2.949 1.00 32.78 211 THR A CA 1
ATOM 1688 C C . THR A 1 211 ? 25.386 -2.872 -2.685 1.00 32.78 211 THR A C 1
ATOM 1690 O O . THR A 1 211 ? 26.580 -3.087 -2.861 1.00 32.78 211 THR A O 1
ATOM 1693 N N . GLY A 1 212 ? 24.909 -1.721 -2.198 1.00 26.98 212 GLY A N 1
ATOM 1694 C CA . GLY A 1 212 ? 25.710 -0.763 -1.425 1.00 26.98 212 GLY A CA 1
ATOM 1695 C C . GLY A 1 212 ? 26.062 0.561 -2.110 1.00 26.98 212 GLY A C 1
ATOM 1696 O O . GLY A 1 212 ? 26.869 0.584 -3.024 1.00 26.98 212 GLY A O 1
ATOM 1697 N N . GLY A 1 213 ? 25.541 1.663 -1.553 1.00 26.84 213 GLY A N 1
ATOM 1698 C CA . GLY A 1 213 ? 26.193 2.984 -1.582 1.00 26.84 213 GLY A CA 1
ATOM 1699 C C . GLY A 1 213 ? 26.251 3.727 -2.924 1.00 26.84 213 GLY A C 1
ATOM 1700 O O . GLY A 1 213 ? 25.939 3.152 -3.956 1.00 26.84 213 GLY A O 1
ATOM 1701 N N . PRO A 1 214 ? 26.538 5.042 -2.920 1.00 37.72 214 PRO A N 1
ATOM 1702 C CA . PRO A 1 214 ? 26.158 5.933 -4.004 1.00 37.72 214 PRO A CA 1
ATOM 1703 C C . PRO A 1 214 ? 27.260 6.039 -5.059 1.00 37.72 214 PRO A C 1
ATOM 1705 O O . PRO A 1 214 ? 28.170 6.834 -4.903 1.00 37.72 214 PRO A O 1
ATOM 1708 N N . GLU A 1 215 ? 27.129 5.302 -6.159 1.00 28.44 215 GLU A N 1
ATOM 1709 C CA . GLU A 1 215 ? 27.624 5.720 -7.474 1.00 28.44 215 GLU A CA 1
ATOM 1710 C C . GLU A 1 215 ? 26.792 5.017 -8.568 1.00 28.44 215 GLU A C 1
ATOM 1712 O O . GLU A 1 215 ? 26.519 3.822 -8.538 1.00 28.44 215 GLU A O 1
ATOM 1717 N N . ILE A 1 216 ? 26.241 5.849 -9.446 1.00 31.98 216 ILE A N 1
ATOM 1718 C CA . ILE A 1 216 ? 25.200 5.650 -10.474 1.00 31.98 216 ILE A CA 1
ATOM 1719 C C . ILE A 1 216 ? 25.678 4.614 -11.533 1.00 31.98 216 ILE A C 1
ATOM 1721 O O . ILE A 1 216 ? 26.843 4.633 -11.886 1.00 31.98 216 ILE A O 1
ATOM 1725 N N . MET A 1 217 ? 24.909 3.658 -12.086 1.00 29.84 217 MET A N 1
ATOM 1726 C CA . MET A 1 217 ? 23.590 3.727 -12.730 1.00 29.84 217 MET A CA 1
ATOM 1727 C C . MET A 1 217 ? 22.652 2.583 -12.315 1.00 29.84 217 MET A C 1
ATOM 1729 O O . MET A 1 217 ? 22.943 1.396 -12.437 1.00 29.84 217 MET A O 1
ATOM 1733 N N . LYS A 1 218 ? 21.447 2.981 -11.906 1.00 31.50 218 LYS A N 1
ATOM 1734 C CA . LYS A 1 218 ? 20.287 2.110 -11.720 1.00 31.50 218 LYS A CA 1
ATOM 1735 C C . LYS A 1 218 ? 19.920 1.433 -13.040 1.00 31.50 218 LYS A C 1
ATOM 1737 O O . LYS A 1 218 ? 19.844 2.097 -14.070 1.00 31.50 218 LYS A O 1
ATOM 1742 N N . CYS A 1 219 ? 19.547 0.158 -12.965 1.00 34.91 219 CYS A N 1
ATOM 1743 C CA . CYS A 1 219 ? 18.666 -0.472 -13.940 1.00 34.91 219 CYS A CA 1
ATOM 1744 C C . CYS A 1 219 ? 17.383 0.381 -14.018 1.00 34.91 219 CYS A C 1
ATOM 1746 O O . CYS A 1 219 ? 16.508 0.290 -13.153 1.00 34.91 219 CYS A O 1
ATOM 1748 N N . LEU A 1 220 ? 17.306 1.298 -14.987 1.00 32.12 220 LEU A N 1
ATOM 1749 C CA . LEU A 1 220 ? 16.107 2.085 -15.262 1.00 32.12 220 LEU A CA 1
ATOM 1750 C C . LEU A 1 220 ? 15.118 1.176 -15.989 1.00 32.12 220 LEU A C 1
ATOM 1752 O O . LEU A 1 220 ? 14.899 1.278 -17.190 1.00 32.12 220 LEU A O 1
ATOM 1756 N N . VAL A 1 221 ? 14.497 0.273 -15.235 1.00 31.09 221 VAL A N 1
ATOM 1757 C CA . VAL A 1 221 ? 13.157 -0.183 -15.585 1.00 31.09 221 VAL A CA 1
ATOM 1758 C C . VAL A 1 221 ? 12.256 1.008 -15.283 1.00 31.09 221 VAL A C 1
ATOM 1760 O O . VAL A 1 221 ? 11.994 1.300 -14.115 1.00 31.09 221 VAL A O 1
ATOM 1763 N N . PHE A 1 222 ? 11.817 1.737 -16.310 1.00 26.83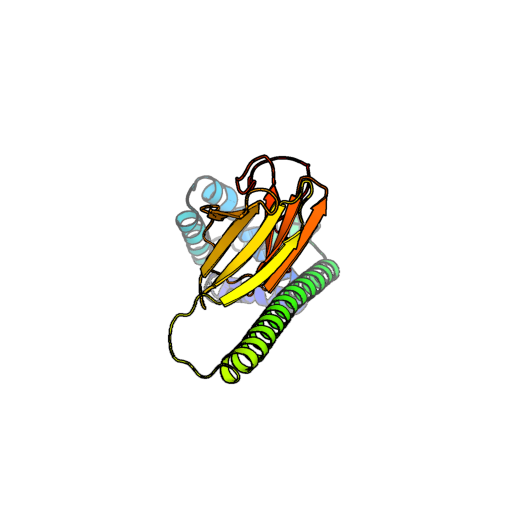 222 PHE A N 1
ATOM 1764 C CA . PHE A 1 222 ? 10.703 2.672 -16.150 1.00 26.83 222 PHE A CA 1
ATOM 1765 C C . PHE A 1 222 ? 9.465 1.850 -15.743 1.00 26.83 222 PHE A C 1
ATOM 1767 O O . PHE A 1 222 ? 8.792 1.245 -16.578 1.00 26.83 222 PHE A O 1
ATOM 1774 N N . ARG A 1 223 ? 9.228 1.770 -14.429 1.00 30.19 223 ARG A N 1
ATOM 1775 C CA . ARG A 1 223 ? 8.117 1.077 -13.764 1.00 30.19 223 ARG A CA 1
ATOM 1776 C C . ARG A 1 223 ? 7.190 2.068 -13.065 1.00 30.19 223 ARG A C 1
ATOM 1778 O O . ARG A 1 223 ? 7.666 3.128 -12.591 1.00 30.19 223 ARG A O 1
#

Radius of gyration: 30.13 Å; Cα contacts (8 Å, |Δi|>4): 263; chains: 1; bounding box: 64×36×76 Å

Nearest PDB structures (foldseek):
  8tze-assembly1_A  TM=8.774E-01  e=3.457E-03  Homo sapiens
  8bda-assembly1_I  TM=7.727E-01  e=9.139E-03  Chlamydomonas reinhardtii
  3o4h-assembly1_B  TM=7.293E-01  e=7.698E-03  Aeropyrum pernix
  5ojr-assembly3_C  TM=7.402E-01  e=3.168E-01  Thermosynechococcus vestitus
  5ojr-assembly4_D  TM=7.420E-01  e=3.552E-01  Thermosynechococcus vestitus

Sequence (223 aa):
IFIDTVPFETLLRIWDCFLLEGSKVLFRFALSILIINRESILTKSDTISMMKQIKDSTKNLIDVENLFKIAFEDLKPFCHRKDISIKQAYWTKMLTDKVLKRRLSKEGFSKRDFVFEEINSSSSSSSTTTTLDCAVVLPGNLVWIAFGSQYSLHIFEVNVERGIMMNIEVTYNSRAFCMACVNSELVLIGTLCGTLLGFSIDDRYMKLNTTGGPEIMKCLVFR

pLDDT: mean 76.35, std 16.63, range [26.83, 94.56]

Foldseek 3Di:
DCPLAADPVLVVVLVVVCVVQHDLSVVLLLVLLCVVCVVVLVVDPDPVVSVVVSRVSRHPVPCSPSSVCSSPPVCPPGDHPVVVVVVVVVVVVVVVVVVVQVVVLVVVLVVLVVVVVVVVVVVPDPDQDFDWAEKEDAPPQKIWTWTDGQFWIWIWIARRVVRDIDTLPDIDRFGFNYWYDPDNFWIWTQTSSQWIFIDGPVVSDGPPPPDDDDDDDDRPSSD